Protein AF-A0A1M5PQ26-F1 (afdb_monomer)

Nearest PDB structures (foldseek):
  4d82-assembly1_A  TM=5.476E-01  e=1.180E-02  Metallosphaera sedula
  2hcb-assembly1_C  TM=5.441E-01  e=3.920E-02  Aquifex aeolicus
  4l15-assembly1_A  TM=5.171E-01  e=4.139E-02  Caenorhabditis elegans
  4d81-assembly1_A  TM=5.069E-01  e=7.145E-02  Metallosphaera sedula
  6j1z-assembly1_A  TM=1.241E-01  e=5.046E+00  Homo sapiens

Solvent-accessible surface area (backbone atoms only — not comparable to full-atom values): 18108 Å² total; per-residue (Å²): 132,84,66,84,66,60,60,59,54,54,50,53,52,50,51,50,53,34,53,50,27,65,74,69,72,48,89,43,90,63,44,62,73,75,55,93,77,87,54,70,71,58,55,53,49,54,50,51,42,51,51,44,28,61,73,71,44,60,47,64,33,49,78,46,72,38,60,87,88,65,49,59,70,55,53,52,51,46,49,49,53,52,42,26,75,72,38,22,28,36,16,76,43,63,50,47,93,78,31,34,60,52,41,53,44,50,41,46,22,54,37,42,63,38,21,36,39,69,90,49,95,56,63,46,57,62,76,56,56,73,72,51,60,63,77,73,50,66,92,37,70,86,70,42,86,79,68,42,87,43,64,65,58,55,54,42,50,54,48,32,58,70,49,56,75,73,55,25,55,50,35,47,36,28,72,31,50,51,72,65,56,68,72,56,56,39,51,52,44,25,68,75,69,73,41,80,62,78,86,68,97,63,84,90,41,58,93,81,36,36,65,18,46,56,36,49,52,19,50,49,42,35,71,65,72,27,57,21,32,38,41,36,37,34,53,50,42,59,48,72,77,46,55,74,72,47,33,51,43,18,50,55,44,46,39,57,57,25,18,68,87,69,76,56,85,46,46,48,38,26,43,34,27,30,40,43,58,42,48,54,66,36,46,61,22,97,67,92,18,47,67,67,50,45,59,64,73,61,77,67,60,72,72,67,48,50,55,69,74,68,53,78,76,86,73,82,77,88,79,131

Structure (mmCIF, N/CA/C/O backbone):
data_AF-A0A1M5PQ26-F1
#
_entry.id   AF-A0A1M5PQ26-F1
#
loop_
_atom_site.group_PDB
_atom_site.id
_atom_site.type_symbol
_atom_site.label_atom_id
_atom_site.label_alt_id
_atom_site.label_comp_id
_atom_site.label_asym_id
_atom_site.label_entity_id
_atom_site.label_seq_id
_atom_site.pdbx_PDB_ins_code
_atom_site.Cartn_x
_atom_site.Cartn_y
_atom_site.Cartn_z
_atom_site.occupancy
_atom_site.B_iso_or_equiv
_atom_site.auth_seq_id
_atom_site.auth_comp_id
_atom_site.auth_asym_id
_atom_site.auth_atom_id
_atom_site.pdbx_PDB_model_num
ATOM 1 N N . MET A 1 1 ? -28.492 -21.357 -38.121 1.00 36.16 1 MET A N 1
ATOM 2 C CA . MET A 1 1 ? -27.232 -20.960 -38.788 1.00 36.16 1 MET A CA 1
ATOM 3 C C . MET A 1 1 ? -27.056 -19.456 -38.611 1.00 36.16 1 MET A C 1
ATOM 5 O O . MET A 1 1 ? -27.883 -18.725 -39.146 1.00 36.16 1 MET A O 1
ATOM 9 N N . PRO A 1 2 ? -26.089 -18.976 -37.809 1.00 39.62 2 PRO A N 1
ATOM 10 C CA . PRO A 1 2 ? -25.848 -17.542 -37.660 1.00 39.62 2 PRO A CA 1
ATOM 11 C C . PRO A 1 2 ? -25.271 -16.989 -38.971 1.00 39.62 2 PRO A C 1
ATOM 13 O O . PRO A 1 2 ? -24.451 -17.644 -39.614 1.00 39.62 2 PRO A O 1
ATOM 16 N N . LYS A 1 3 ? -25.742 -15.815 -39.401 1.00 42.84 3 LYS A N 1
ATOM 17 C CA . LYS A 1 3 ? -25.378 -15.195 -40.683 1.00 42.84 3 LYS A CA 1
ATOM 18 C C . LYS A 1 3 ? -23.898 -14.784 -40.671 1.00 42.84 3 LYS A C 1
ATOM 20 O O . LYS A 1 3 ? -23.494 -13.993 -39.825 1.00 42.84 3 LYS A O 1
ATOM 25 N N . LEU A 1 4 ? -23.129 -15.254 -41.659 1.00 43.06 4 LEU A N 1
ATOM 26 C CA . LEU A 1 4 ? -21.686 -15.009 -41.854 1.00 43.06 4 LEU A CA 1
ATOM 27 C C . LEU A 1 4 ? -21.240 -13.522 -41.827 1.00 43.06 4 LEU A C 1
ATOM 29 O O . LEU A 1 4 ? -20.047 -13.260 -41.758 1.00 43.06 4 LEU A O 1
ATOM 33 N N . GLY A 1 5 ? -22.157 -12.547 -41.873 1.00 44.56 5 GLY A N 1
ATOM 34 C CA . GLY A 1 5 ? -21.841 -11.110 -41.901 1.00 44.56 5 GLY A CA 1
ATOM 35 C C . GLY A 1 5 ? -21.812 -10.385 -40.545 1.00 44.56 5 GLY A C 1
ATOM 36 O O . GLY A 1 5 ? -21.306 -9.268 -40.474 1.00 44.56 5 GLY A O 1
ATOM 37 N N . GLU A 1 6 ? -22.340 -10.967 -39.462 1.00 45.03 6 GLU A N 1
ATOM 38 C CA . GLU A 1 6 ? -22.326 -10.322 -38.130 1.00 45.03 6 GLU A CA 1
ATOM 39 C C . GLU A 1 6 ? -20.986 -10.485 -37.400 1.00 45.03 6 GLU A C 1
ATOM 41 O O . GLU A 1 6 ? -20.562 -9.592 -36.661 1.00 45.03 6 GLU A O 1
ATOM 46 N N . THR A 1 7 ? -20.297 -11.602 -37.641 1.00 45.03 7 THR A N 1
ATOM 47 C CA . THR A 1 7 ? -18.999 -11.920 -37.035 1.00 45.03 7 THR A CA 1
ATOM 48 C C . THR A 1 7 ? -17.895 -10.998 -37.568 1.00 45.03 7 THR A C 1
ATOM 50 O O . THR A 1 7 ? -17.182 -10.391 -36.773 1.00 45.03 7 THR A O 1
ATOM 53 N N . ASP A 1 8 ? -17.848 -10.775 -38.886 1.00 49.12 8 ASP A N 1
ATOM 54 C CA . ASP A 1 8 ? -16.866 -9.904 -39.563 1.00 49.12 8 ASP A CA 1
ATOM 55 C C . ASP A 1 8 ? -17.033 -8.418 -39.172 1.00 49.12 8 ASP A C 1
ATOM 57 O O . ASP A 1 8 ? -16.070 -7.682 -38.950 1.00 49.12 8 ASP A O 1
ATOM 61 N N . ARG A 1 9 ? -18.278 -7.966 -38.956 1.00 45.97 9 ARG A N 1
ATOM 62 C CA . ARG A 1 9 ? -18.560 -6.601 -38.473 1.00 45.97 9 ARG A CA 1
ATOM 63 C C . ARG A 1 9 ? -18.085 -6.380 -37.036 1.00 45.97 9 ARG A C 1
ATOM 65 O O . ARG A 1 9 ? -17.568 -5.307 -36.724 1.00 45.97 9 ARG A O 1
ATOM 72 N N . ARG A 1 10 ? -18.246 -7.385 -36.165 1.00 50.22 10 ARG A N 1
ATOM 73 C CA . ARG A 1 10 ? -17.734 -7.358 -34.784 1.00 50.22 10 ARG A CA 1
ATOM 74 C C . ARG A 1 10 ? -16.209 -7.394 -34.745 1.00 50.22 10 ARG A C 1
ATOM 76 O O . ARG A 1 10 ? -15.631 -6.705 -33.910 1.00 50.22 10 ARG A O 1
ATOM 83 N N . GLU A 1 11 ? -15.562 -8.158 -35.620 1.00 42.16 11 GLU A N 1
ATOM 84 C CA . GLU A 1 11 ? -14.097 -8.212 -35.699 1.00 42.16 11 GLU A CA 1
ATOM 85 C C . GLU A 1 11 ? -13.491 -6.907 -36.215 1.00 42.16 11 GLU A C 1
ATOM 87 O O . GLU A 1 11 ? -12.575 -6.377 -35.586 1.00 42.16 11 GLU A O 1
ATOM 92 N N . ARG A 1 12 ? -14.062 -6.305 -37.264 1.00 43.38 12 ARG A N 1
ATOM 93 C CA . ARG A 1 12 ? -13.627 -4.983 -37.751 1.00 43.38 12 ARG A CA 1
ATOM 94 C C . ARG A 1 12 ? -13.795 -3.882 -36.709 1.00 43.38 12 ARG A C 1
ATOM 96 O O . ARG A 1 12 ? -12.907 -3.049 -36.547 1.00 43.38 12 ARG A O 1
ATOM 103 N N . PHE A 1 13 ? -14.904 -3.897 -35.972 1.00 45.94 13 PHE A N 1
ATOM 104 C CA . PHE A 1 13 ? -15.139 -2.932 -34.899 1.00 45.94 13 PHE A CA 1
ATOM 105 C C . PHE A 1 13 ? -14.115 -3.080 -33.761 1.00 45.94 13 PHE A C 1
ATOM 107 O O . PHE A 1 13 ? -13.590 -2.082 -33.274 1.00 45.94 13 PHE A O 1
ATOM 114 N N . LYS A 1 14 ? -13.764 -4.320 -33.391 1.00 45.94 14 LYS A N 1
ATOM 115 C CA . LYS A 1 14 ? -12.702 -4.605 -32.412 1.00 45.94 14 LYS A CA 1
ATOM 116 C C . LYS A 1 14 ? -11.329 -4.141 -32.904 1.00 45.94 14 LYS A C 1
ATOM 118 O O . LYS A 1 14 ? -10.614 -3.495 -32.147 1.00 45.94 14 LYS A O 1
ATOM 123 N N . ALA A 1 15 ? -10.979 -4.408 -34.163 1.00 39.31 15 ALA A N 1
ATOM 124 C CA . ALA A 1 15 ? -9.709 -3.976 -34.748 1.00 39.31 15 ALA A CA 1
ATOM 125 C C . ALA A 1 15 ? -9.570 -2.443 -34.758 1.00 39.31 15 ALA A C 1
ATOM 127 O O . ALA A 1 15 ? -8.528 -1.915 -34.379 1.00 39.31 15 ALA A O 1
ATOM 128 N N . MET A 1 16 ? -10.641 -1.716 -35.093 1.00 45.69 16 MET A N 1
ATOM 129 C CA . MET A 1 16 ? -10.662 -0.250 -35.025 1.00 45.69 16 MET A CA 1
ATOM 130 C C . MET A 1 16 ? -10.467 0.289 -33.602 1.00 45.69 16 MET A C 1
ATOM 132 O O . MET A 1 16 ? -9.748 1.265 -33.424 1.00 45.69 16 MET A O 1
ATOM 136 N N . GLN A 1 17 ? -11.062 -0.343 -32.584 1.00 43.31 17 GLN A N 1
ATOM 137 C CA . GLN A 1 17 ? -10.863 0.062 -31.186 1.00 43.31 17 GLN A CA 1
ATOM 138 C C . GLN A 1 17 ? -9.418 -0.149 -30.715 1.00 43.31 17 GLN A C 1
ATOM 140 O O . GLN A 1 17 ? -8.896 0.676 -29.969 1.00 43.31 17 GLN A O 1
ATOM 145 N N . VAL A 1 18 ? -8.758 -1.220 -31.169 1.00 40.38 18 VAL A N 1
ATOM 146 C CA . VAL A 1 18 ? -7.334 -1.467 -30.889 1.00 40.38 18 VAL A CA 1
ATOM 147 C C . VAL A 1 18 ? -6.458 -0.416 -31.571 1.00 40.38 18 VAL A C 1
ATOM 149 O O . VAL A 1 18 ? -5.598 0.169 -30.921 1.00 40.38 18 VAL A O 1
ATOM 152 N N . VAL A 1 19 ? -6.706 -0.125 -32.850 1.00 45.69 19 VAL A N 1
ATOM 153 C CA . VAL A 1 19 ? -5.955 0.892 -33.605 1.00 45.69 19 VAL A CA 1
ATOM 154 C C . VAL A 1 19 ? -6.126 2.285 -32.992 1.00 45.69 19 VAL A C 1
ATOM 156 O O . VAL A 1 19 ? -5.146 3.012 -32.855 1.00 45.69 19 VAL A O 1
ATOM 159 N N . GLU A 1 20 ? -7.332 2.649 -32.555 1.00 43.62 20 GLU A N 1
ATOM 160 C CA . GLU A 1 20 ? -7.581 3.954 -31.935 1.00 43.62 20 GLU A CA 1
ATOM 161 C C . GLU A 1 20 ? -6.978 4.054 -30.520 1.00 43.62 20 GLU A C 1
ATOM 163 O O . GLU A 1 20 ? -6.470 5.109 -30.140 1.00 43.62 20 GLU A O 1
ATOM 168 N N . ALA A 1 21 ? -6.939 2.953 -29.758 1.00 38.56 21 ALA A N 1
ATOM 169 C CA . ALA A 1 21 ? -6.234 2.877 -28.472 1.00 38.56 21 ALA A CA 1
ATOM 170 C C . ALA A 1 21 ? -4.709 3.027 -28.639 1.00 38.56 21 ALA A C 1
ATOM 172 O O . ALA A 1 21 ? -4.066 3.736 -27.866 1.00 38.56 21 ALA A O 1
ATOM 173 N N . LEU A 1 22 ? -4.136 2.428 -29.692 1.00 38.75 22 LEU A N 1
ATOM 174 C CA . LEU A 1 22 ? -2.725 2.603 -30.057 1.00 38.75 22 LEU A CA 1
ATOM 175 C C . LEU A 1 22 ? -2.428 4.035 -30.529 1.00 38.75 22 LEU A C 1
ATOM 177 O O . LEU A 1 22 ? -1.408 4.605 -30.154 1.00 38.75 22 LEU A O 1
ATOM 181 N N . ARG A 1 23 ? -3.329 4.640 -31.313 1.00 38.81 23 ARG A N 1
ATOM 182 C CA . ARG A 1 23 ? -3.184 6.007 -31.838 1.00 38.81 23 ARG A CA 1
ATOM 183 C C . ARG A 1 23 ? -3.300 7.082 -30.753 1.00 38.81 23 ARG A C 1
ATOM 185 O O . ARG A 1 23 ? -2.629 8.106 -30.839 1.00 38.81 23 ARG A O 1
ATOM 192 N N . SER A 1 24 ? -4.162 6.864 -29.762 1.00 35.81 24 SER A N 1
ATOM 193 C CA . SER A 1 24 ? -4.427 7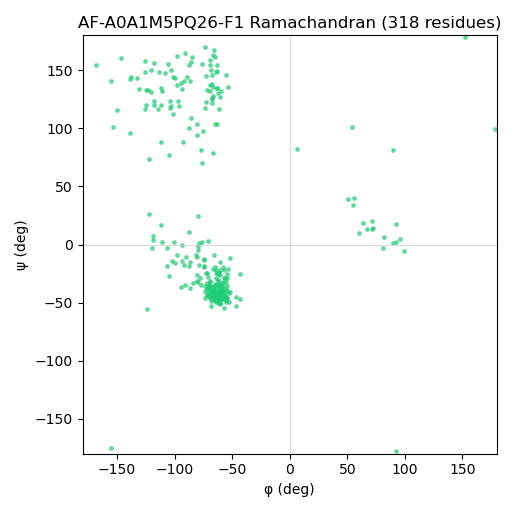.815 -28.673 1.00 35.81 24 SER A CA 1
ATOM 194 C C . SER A 1 24 ? -3.527 7.624 -27.450 1.00 35.81 24 SER A C 1
ATOM 196 O O . SER A 1 24 ? -3.522 8.479 -26.568 1.00 35.81 24 SER A O 1
ATOM 198 N N . GLY A 1 25 ? -2.773 6.521 -27.374 1.00 28.94 25 GLY A N 1
ATOM 199 C CA . GLY A 1 25 ? -1.939 6.197 -26.214 1.00 28.94 25 GLY A CA 1
ATOM 200 C C . GLY A 1 25 ? -2.738 5.882 -24.942 1.00 28.94 25 GLY A C 1
ATOM 201 O O . GLY A 1 25 ? -2.159 5.850 -23.857 1.00 28.94 25 GLY A O 1
ATOM 202 N N . VAL A 1 26 ? -4.054 5.657 -25.051 1.00 34.69 26 VAL A N 1
ATOM 203 C CA . VAL A 1 26 ? -4.947 5.339 -23.927 1.00 34.69 26 VAL A CA 1
ATOM 204 C C . VAL A 1 26 ? -5.227 3.831 -23.926 1.00 34.69 26 VAL A C 1
ATOM 206 O O . VAL A 1 26 ? -5.901 3.338 -24.835 1.00 34.69 26 VAL A O 1
ATOM 209 N N . PRO A 1 27 ? -4.746 3.063 -22.928 1.00 37.56 27 PRO A N 1
ATOM 210 C CA . PRO A 1 27 ? -4.964 1.621 -22.891 1.00 37.56 27 PRO A CA 1
ATOM 211 C C . PRO A 1 27 ? -6.446 1.288 -22.681 1.00 37.56 27 PRO A C 1
ATOM 213 O O . PRO A 1 27 ? -7.068 1.742 -21.721 1.00 37.56 27 PRO A O 1
ATOM 216 N N . SER A 1 28 ? -7.014 0.443 -23.546 1.00 41.28 28 SER A N 1
ATOM 217 C CA . SER A 1 28 ? -8.321 -0.184 -23.320 1.00 41.28 28 SER A CA 1
ATOM 218 C C . SER A 1 28 ? -8.141 -1.642 -22.881 1.00 41.28 28 SER A C 1
ATOM 220 O O . SER A 1 28 ? -7.206 -2.313 -23.318 1.00 41.28 28 SER A O 1
ATOM 222 N N . ARG A 1 29 ? -9.073 -2.181 -22.078 1.00 39.44 29 ARG A N 1
ATOM 223 C CA . ARG A 1 29 ? -9.060 -3.597 -21.634 1.00 39.44 29 ARG A CA 1
ATOM 224 C C . ARG A 1 29 ? -8.963 -4.611 -22.792 1.00 39.44 29 ARG A C 1
ATOM 226 O O . ARG A 1 29 ? -8.603 -5.761 -22.570 1.00 39.44 29 ARG A O 1
ATOM 233 N N . TYR A 1 30 ? -9.327 -4.204 -24.011 1.00 38.59 30 TYR A N 1
ATOM 234 C CA . TYR A 1 30 ? -9.312 -5.043 -25.210 1.00 38.59 30 TYR A CA 1
ATOM 235 C C . TYR A 1 30 ? -7.986 -4.975 -25.983 1.00 38.59 30 TYR A C 1
ATOM 237 O O . TYR A 1 30 ? -7.556 -5.994 -26.517 1.00 38.59 30 TYR A O 1
ATOM 245 N N . SER A 1 31 ? -7.317 -3.817 -26.020 1.00 35.72 31 SER A N 1
ATOM 246 C CA . SER A 1 31 ? -6.052 -3.637 -26.752 1.00 35.72 31 SER A CA 1
ATOM 247 C C . SER A 1 31 ? -4.882 -4.386 -26.117 1.00 35.72 31 SER A C 1
ATOM 249 O O . SER A 1 31 ? -4.035 -4.899 -26.836 1.00 35.72 31 SER A O 1
ATOM 251 N N . THR A 1 32 ? -4.868 -4.529 -24.790 1.00 41.66 32 THR A N 1
ATOM 252 C CA . THR A 1 32 ? -3.825 -5.270 -24.055 1.00 41.66 32 THR A CA 1
ATOM 253 C C . THR A 1 32 ? -3.965 -6.793 -24.194 1.00 41.66 32 THR A C 1
ATOM 255 O O . THR A 1 32 ? -3.012 -7.523 -23.966 1.00 41.66 32 THR A O 1
ATOM 258 N N . ARG A 1 33 ? -5.150 -7.298 -24.577 1.00 39.34 33 ARG A N 1
ATOM 259 C CA . ARG A 1 33 ? -5.429 -8.742 -24.711 1.00 39.34 33 ARG A CA 1
ATOM 260 C C . ARG A 1 33 ? -5.072 -9.302 -26.099 1.00 39.34 33 ARG A C 1
ATOM 262 O O . ARG A 1 33 ? -4.970 -10.512 -26.251 1.00 39.34 33 ARG A O 1
ATOM 269 N N . LEU A 1 34 ? -4.927 -8.437 -27.107 1.00 32.56 34 LEU A N 1
ATOM 270 C CA . LEU A 1 34 ? -4.728 -8.810 -28.518 1.00 32.56 34 LEU A CA 1
ATOM 271 C C . LEU A 1 34 ? -3.298 -8.579 -29.030 1.00 32.56 34 LEU A C 1
ATOM 273 O O . LEU A 1 34 ? -3.012 -8.920 -30.173 1.00 32.56 34 LEU A O 1
ATOM 277 N N . LEU A 1 35 ? -2.414 -8.022 -28.200 1.00 36.84 35 LEU A N 1
ATOM 278 C CA . LEU A 1 35 ? -1.002 -7.803 -28.513 1.00 36.84 35 LEU A CA 1
ATOM 279 C C . LEU A 1 35 ? -0.122 -8.519 -27.477 1.00 36.84 35 LEU A C 1
ATOM 281 O O . LEU A 1 35 ? 0.442 -7.869 -26.597 1.00 36.84 35 LEU A O 1
ATOM 285 N N . PRO A 1 36 ? -0.017 -9.857 -27.525 1.00 40.34 36 PRO A N 1
ATOM 286 C CA . PRO A 1 36 ? 1.038 -10.560 -26.822 1.00 40.34 36 PRO A CA 1
ATOM 287 C C . PRO A 1 36 ? 2.318 -10.396 -27.640 1.00 40.34 36 PRO A C 1
ATOM 289 O O . PRO A 1 36 ? 2.650 -11.254 -28.439 1.00 40.34 36 PRO A O 1
ATOM 292 N N . ASP A 1 37 ? 3.002 -9.267 -27.497 1.00 40.75 37 ASP A N 1
ATOM 293 C CA . ASP A 1 37 ? 4.389 -9.172 -27.940 1.00 40.75 37 ASP A CA 1
ATOM 294 C C . ASP A 1 37 ? 5.123 -8.112 -27.130 1.00 40.75 37 ASP A C 1
ATOM 296 O O . ASP A 1 37 ? 4.959 -6.913 -27.338 1.00 40.75 37 ASP A O 1
ATOM 300 N N . LEU A 1 38 ? 5.903 -8.584 -26.153 1.00 43.94 38 LEU A N 1
ATOM 301 C CA . LEU A 1 38 ? 7.349 -8.355 -26.074 1.00 43.94 38 LEU A CA 1
ATOM 302 C C . LEU A 1 38 ? 7.883 -9.016 -24.789 1.00 43.94 38 LEU A C 1
ATOM 304 O O . LEU A 1 38 ? 7.827 -8.441 -23.701 1.00 43.94 38 LEU A O 1
ATOM 308 N N . ARG A 1 39 ? 8.457 -10.218 -24.995 1.00 56.84 39 ARG A N 1
ATOM 309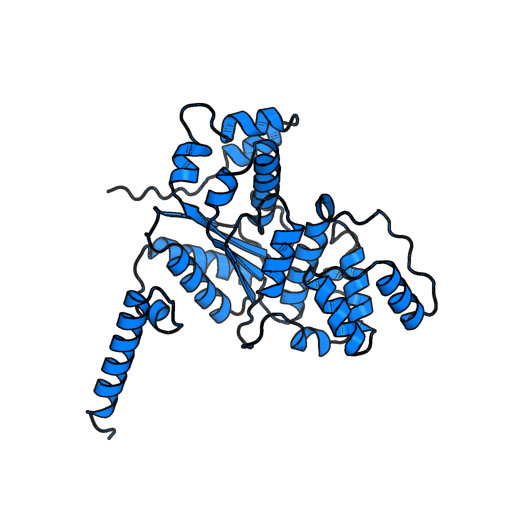 C CA . ARG A 1 39 ? 9.109 -11.169 -24.062 1.00 56.84 39 ARG A CA 1
ATOM 310 C C . ARG A 1 39 ? 8.164 -12.207 -23.431 1.00 56.84 39 ARG A C 1
ATOM 312 O O . ARG A 1 39 ? 7.772 -12.061 -22.274 1.00 56.84 39 ARG A O 1
ATOM 319 N N . GLU A 1 40 ? 7.863 -13.284 -24.169 1.00 61.50 40 GLU A N 1
ATOM 320 C CA . GLU A 1 40 ? 7.182 -14.494 -23.651 1.00 61.50 40 GLU A CA 1
ATOM 321 C C . GLU A 1 40 ? 7.811 -14.963 -22.327 1.00 61.50 40 GLU A C 1
ATOM 323 O O . GLU A 1 40 ? 7.110 -15.109 -21.328 1.00 61.50 40 GLU A O 1
ATOM 328 N N . GLU A 1 41 ? 9.147 -15.000 -22.260 1.00 67.38 41 GLU A N 1
ATOM 329 C CA . GLU A 1 41 ? 9.906 -15.352 -21.051 1.00 67.38 41 GLU A CA 1
ATOM 330 C C . GLU A 1 41 ? 9.570 -14.484 -19.824 1.00 67.38 41 GLU A C 1
ATOM 332 O O . GLU A 1 41 ? 9.534 -14.977 -18.697 1.00 67.38 41 GLU A O 1
ATOM 337 N N . LEU A 1 42 ? 9.319 -13.180 -20.011 1.00 71.12 42 LEU A N 1
ATOM 338 C CA . LEU A 1 42 ? 8.967 -12.284 -18.904 1.00 71.12 42 LEU A CA 1
ATOM 339 C C . LEU A 1 42 ? 7.557 -12.581 -18.396 1.00 71.12 42 LEU A C 1
ATOM 341 O O . LEU A 1 42 ? 7.332 -12.601 -17.187 1.00 71.12 42 LEU A O 1
ATOM 345 N N . THR A 1 43 ? 6.615 -12.794 -19.312 1.00 76.06 43 THR A N 1
ATOM 346 C CA . THR A 1 43 ? 5.216 -13.057 -18.958 1.00 76.06 43 THR A CA 1
ATOM 347 C C . THR A 1 43 ? 5.085 -14.407 -18.262 1.00 76.06 43 THR A C 1
ATOM 349 O O . THR A 1 43 ? 4.445 -14.482 -17.212 1.00 76.06 43 THR A O 1
ATOM 352 N N . ASP A 1 44 ? 5.769 -15.434 -18.770 1.00 84.25 44 ASP A N 1
ATOM 353 C CA . ASP A 1 44 ? 5.842 -16.746 -18.129 1.00 84.25 44 ASP A CA 1
ATOM 354 C C . ASP A 1 44 ? 6.438 -16.633 -16.730 1.00 84.25 44 ASP A C 1
ATOM 356 O O . ASP A 1 44 ? 5.882 -17.167 -15.770 1.00 84.25 44 ASP A O 1
ATOM 360 N N . LYS A 1 45 ? 7.506 -15.842 -16.569 1.00 84.56 45 LYS A N 1
ATOM 361 C CA . LYS A 1 45 ? 8.137 -15.701 -15.260 1.00 84.56 45 LYS A CA 1
ATOM 362 C C . LYS A 1 45 ? 7.267 -14.979 -14.234 1.00 84.56 45 LYS A C 1
ATOM 364 O O . LYS A 1 45 ? 7.243 -15.365 -13.066 1.00 84.56 45 LYS A O 1
ATOM 369 N N . ILE A 1 46 ? 6.554 -13.933 -14.649 1.00 90.38 46 ILE A N 1
ATOM 370 C CA . ILE A 1 46 ? 5.596 -13.241 -13.778 1.00 90.38 46 ILE A CA 1
ATOM 371 C C . ILE A 1 46 ? 4.449 -14.180 -13.405 1.00 90.38 46 ILE A C 1
ATOM 373 O O . ILE A 1 46 ? 4.014 -14.196 -12.255 1.00 90.38 46 ILE A O 1
ATOM 377 N N . LYS A 1 47 ? 3.971 -14.988 -14.352 1.00 93.12 47 LYS A N 1
ATOM 378 C CA . LYS A 1 47 ? 2.922 -15.969 -14.092 1.00 93.12 47 LYS A CA 1
ATOM 379 C C . LYS A 1 47 ? 3.377 -17.034 -13.092 1.00 93.12 47 LYS A C 1
ATOM 381 O O . LYS A 1 47 ? 2.645 -17.293 -12.142 1.00 93.12 47 LYS A O 1
ATOM 386 N N . GLU A 1 48 ? 4.586 -17.577 -13.239 1.00 94.69 48 GLU A N 1
ATOM 387 C CA . GLU A 1 48 ? 5.185 -18.493 -12.258 1.00 94.69 48 GLU A CA 1
ATOM 388 C C . GLU A 1 48 ? 5.232 -17.871 -10.855 1.00 94.69 48 GLU A C 1
ATOM 390 O O . GLU A 1 48 ? 4.857 -18.515 -9.876 1.00 94.69 48 GLU A O 1
ATOM 395 N N . ASP A 1 49 ? 5.654 -16.609 -10.734 1.00 94.62 49 ASP A N 1
ATOM 396 C CA . ASP A 1 49 ? 5.677 -15.923 -9.439 1.00 94.62 49 ASP A CA 1
ATOM 397 C C . ASP A 1 49 ? 4.275 -15.769 -8.848 1.00 94.62 49 ASP A C 1
ATOM 399 O O . ASP A 1 49 ? 4.085 -15.999 -7.655 1.00 94.62 49 ASP A O 1
ATOM 403 N N . LEU A 1 50 ? 3.283 -15.410 -9.668 1.00 97.62 50 LEU A N 1
ATOM 404 C CA . LEU A 1 50 ? 1.889 -15.315 -9.238 1.00 97.62 50 LEU A CA 1
ATOM 405 C C . LEU A 1 50 ? 1.333 -16.685 -8.820 1.00 97.62 50 LEU A C 1
ATOM 407 O O . LEU A 1 50 ? 0.549 -16.762 -7.876 1.00 97.62 50 LEU A O 1
ATOM 411 N N . GLU A 1 51 ? 1.743 -17.778 -9.463 1.00 97.50 51 GLU A N 1
ATOM 412 C CA . GLU A 1 51 ? 1.382 -19.144 -9.063 1.00 97.50 51 GLU A CA 1
ATOM 413 C C . GLU A 1 51 ? 2.027 -19.530 -7.723 1.00 97.50 51 GLU A C 1
ATOM 415 O O . GLU A 1 51 ? 1.345 -20.029 -6.823 1.00 97.50 51 GLU A O 1
ATOM 420 N N . VAL A 1 52 ? 3.317 -19.226 -7.538 1.00 95.62 52 VAL A N 1
ATOM 421 C CA . VAL A 1 52 ? 4.023 -19.386 -6.255 1.00 95.62 52 VAL A CA 1
ATOM 422 C C . VAL A 1 52 ? 3.341 -18.570 -5.156 1.00 95.62 52 VAL A C 1
ATOM 424 O O . VAL A 1 52 ? 3.139 -19.073 -4.045 1.00 95.62 52 VAL A O 1
ATOM 427 N N . PHE A 1 53 ? 2.928 -17.347 -5.484 1.00 96.88 53 PHE A N 1
ATOM 428 C CA . PHE A 1 53 ? 2.256 -16.441 -4.567 1.00 96.88 53 PHE A CA 1
ATOM 429 C C . PHE A 1 53 ? 0.858 -16.917 -4.179 1.00 96.88 53 PHE A C 1
ATOM 431 O O . PHE A 1 53 ? 0.489 -16.898 -3.000 1.00 96.88 53 PHE A O 1
ATOM 438 N N . ALA A 1 54 ? 0.108 -17.445 -5.147 1.00 96.31 54 ALA A N 1
ATOM 439 C CA . ALA A 1 54 ? -1.181 -18.085 -4.918 1.00 96.31 54 ALA A CA 1
ATOM 440 C C . ALA A 1 54 ? -1.058 -19.309 -3.997 1.00 96.31 54 ALA A C 1
ATOM 442 O O . ALA A 1 54 ? -1.953 -19.551 -3.191 1.00 96.31 54 ALA A O 1
ATOM 443 N N . ALA A 1 55 ? 0.060 -20.040 -4.071 1.00 95.31 55 ALA A N 1
ATOM 444 C CA . ALA A 1 55 ? 0.367 -21.170 -3.194 1.00 95.31 55 ALA A CA 1
ATOM 445 C C . ALA A 1 55 ? 0.817 -20.760 -1.773 1.00 95.31 55 ALA A C 1
ATOM 447 O O . ALA A 1 55 ? 1.142 -21.625 -0.962 1.00 95.31 55 ALA A O 1
ATOM 448 N N . GLY A 1 56 ? 0.841 -19.460 -1.455 1.00 90.75 56 GLY A N 1
ATOM 449 C CA . GLY A 1 56 ? 1.120 -18.945 -0.111 1.00 90.75 56 GLY A CA 1
ATOM 450 C C . GLY A 1 56 ? 2.586 -18.618 0.176 1.00 90.75 56 GLY A C 1
ATOM 451 O O . GLY A 1 56 ? 2.889 -18.180 1.281 1.00 90.75 56 GLY A O 1
ATOM 452 N N . ARG A 1 57 ? 3.492 -18.777 -0.797 1.00 93.06 57 ARG A N 1
ATOM 453 C CA . ARG A 1 57 ? 4.894 -18.349 -0.668 1.00 93.06 57 ARG A CA 1
ATOM 454 C C . ARG A 1 57 ? 5.056 -16.945 -1.231 1.00 93.06 57 ARG A C 1
ATOM 456 O O . ARG A 1 57 ? 4.575 -16.690 -2.321 1.00 93.06 57 ARG A O 1
ATOM 463 N N . ILE A 1 58 ? 5.737 -16.047 -0.530 1.00 93.75 58 ILE A N 1
ATOM 464 C CA . ILE A 1 58 ? 5.914 -14.659 -0.981 1.00 93.75 58 ILE A CA 1
ATOM 465 C C . ILE A 1 58 ? 7.139 -14.604 -1.909 1.00 93.75 58 ILE A C 1
ATOM 467 O O . ILE A 1 58 ? 8.257 -14.796 -1.424 1.00 93.75 58 ILE A O 1
ATOM 471 N N . PRO A 1 59 ? 6.969 -14.409 -3.230 1.00 89.56 59 PRO A N 1
ATOM 472 C CA . PRO A 1 59 ? 8.102 -14.323 -4.146 1.00 89.56 59 PRO A CA 1
ATOM 473 C C . PRO A 1 59 ? 8.912 -13.038 -3.920 1.00 89.56 59 PRO A C 1
ATOM 475 O O . PRO A 1 59 ? 8.414 -12.049 -3.377 1.00 89.56 59 PRO A O 1
ATOM 478 N N . GLU A 1 60 ? 10.167 -13.046 -4.368 1.00 83.25 60 GLU A N 1
ATOM 479 C CA . GLU A 1 60 ? 10.930 -11.807 -4.533 1.00 83.25 60 GLU A CA 1
ATOM 480 C C . GLU A 1 60 ? 10.309 -10.979 -5.664 1.00 83.25 60 GLU A C 1
ATOM 482 O O . GLU A 1 60 ? 9.925 -11.507 -6.710 1.00 83.25 60 GLU A O 1
ATOM 487 N N . GLY A 1 61 ? 10.207 -9.672 -5.457 1.00 82.75 61 GLY A N 1
ATOM 488 C CA . GLY A 1 61 ? 9.706 -8.727 -6.441 1.00 82.75 61 GLY A CA 1
ATOM 489 C C . GLY A 1 61 ? 10.623 -8.595 -7.657 1.00 82.75 61 GLY A C 1
ATOM 490 O O . GLY A 1 61 ? 11.799 -8.965 -7.639 1.00 82.75 61 GLY A O 1
ATOM 491 N N . ARG A 1 62 ? 10.088 -8.030 -8.741 1.00 82.00 62 ARG A N 1
ATOM 492 C CA . ARG A 1 62 ? 10.812 -7.880 -10.013 1.00 82.00 62 ARG A CA 1
ATOM 493 C C . ARG A 1 62 ? 10.941 -6.429 -10.445 1.00 82.00 62 ARG A C 1
ATOM 495 O O . ARG A 1 62 ? 10.057 -5.617 -10.195 1.00 82.00 62 ARG A O 1
ATOM 502 N N . ILE A 1 63 ? 12.026 -6.127 -11.160 1.00 78.19 63 ILE A N 1
ATOM 503 C CA . ILE A 1 63 ? 12.199 -4.861 -11.880 1.00 78.19 63 ILE A CA 1
ATOM 504 C C . ILE A 1 63 ? 12.323 -5.158 -13.374 1.00 78.19 63 ILE A C 1
ATOM 506 O O . ILE A 1 63 ? 13.198 -5.912 -13.799 1.00 78.19 63 ILE A O 1
ATOM 510 N N . ILE A 1 64 ? 11.443 -4.552 -14.163 1.00 77.81 64 ILE A N 1
ATOM 511 C CA . ILE A 1 64 ? 11.404 -4.630 -15.618 1.00 77.81 64 ILE A CA 1
ATOM 512 C C . ILE A 1 64 ? 12.138 -3.415 -16.176 1.00 77.81 64 ILE A C 1
ATOM 514 O O . ILE A 1 64 ? 11.737 -2.269 -15.964 1.00 77.81 64 ILE A O 1
ATOM 518 N N . TRP A 1 65 ? 13.204 -3.682 -16.920 1.00 71.38 65 TRP A N 1
ATOM 519 C CA . TRP A 1 65 ? 14.023 -2.660 -17.559 1.00 71.38 65 TRP A CA 1
ATOM 520 C C . TRP A 1 65 ? 13.630 -2.482 -19.020 1.00 71.38 65 TRP A C 1
ATOM 522 O O . TRP A 1 65 ? 13.441 -3.455 -19.750 1.00 71.38 65 TRP A O 1
ATOM 532 N N . GLY A 1 66 ? 13.559 -1.233 -19.465 1.00 68.69 66 GLY A N 1
ATOM 533 C CA . GLY A 1 66 ? 13.353 -0.911 -20.873 1.00 68.69 66 GLY A CA 1
ATOM 534 C C . GLY A 1 66 ? 13.597 0.561 -21.159 1.00 68.69 66 GLY A C 1
ATOM 535 O O . GLY A 1 66 ? 13.440 1.411 -20.279 1.00 68.69 66 GLY A O 1
ATOM 536 N N . GLU A 1 67 ? 13.957 0.900 -22.392 1.00 73.56 67 GLU A N 1
ATOM 537 C CA . GLU A 1 67 ? 14.148 2.298 -22.782 1.00 73.56 67 GLU A CA 1
ATOM 538 C C . GLU A 1 67 ? 12.832 3.095 -22.729 1.00 73.56 67 GLU A C 1
ATOM 540 O O . GLU A 1 67 ? 11.730 2.557 -22.550 1.00 73.56 67 GLU A O 1
ATOM 545 N N . TYR A 1 68 ? 12.937 4.418 -22.818 1.00 70.75 68 TYR A N 1
ATOM 546 C CA . TYR A 1 68 ? 11.762 5.282 -22.869 1.00 70.75 68 TYR A CA 1
ATOM 547 C C . TYR A 1 68 ? 10.938 4.978 -24.131 1.00 70.75 68 TYR A C 1
ATOM 549 O O . TYR A 1 68 ? 11.501 4.812 -25.207 1.00 70.75 68 TYR A O 1
ATOM 557 N N . GLY A 1 69 ? 9.614 4.868 -23.997 1.00 67.75 69 GLY A N 1
ATOM 558 C CA . GLY A 1 69 ? 8.723 4.520 -25.113 1.00 67.75 69 GLY A CA 1
ATOM 559 C C . GLY A 1 69 ? 8.629 3.026 -25.465 1.00 67.75 69 GLY A C 1
ATOM 560 O O . GLY A 1 69 ? 7.798 2.671 -26.290 1.00 67.75 69 GLY A O 1
ATOM 561 N N . GLN A 1 70 ? 9.379 2.131 -24.808 1.00 72.44 70 GLN A N 1
ATOM 562 C CA . GLN A 1 70 ? 9.383 0.676 -25.083 1.00 72.44 70 GLN A CA 1
ATOM 563 C C . GLN A 1 70 ? 8.197 -0.100 -24.458 1.00 72.44 70 GLN A C 1
ATOM 565 O O . GLN A 1 70 ? 8.316 -1.277 -24.138 1.00 72.44 70 GLN A O 1
ATOM 570 N N . GLY A 1 71 ? 7.066 0.554 -24.178 1.00 78.94 71 GLY A N 1
ATOM 571 C CA . GLY A 1 71 ? 5.862 -0.142 -23.697 1.00 78.94 71 GLY A CA 1
ATOM 572 C C . GLY A 1 71 ? 5.905 -0.693 -22.260 1.00 78.94 71 GLY A C 1
ATOM 573 O O . GLY A 1 71 ? 5.094 -1.543 -21.918 1.00 78.94 71 GLY A O 1
ATOM 574 N N . LYS A 1 72 ? 6.782 -0.210 -21.371 1.00 83.31 72 LYS A N 1
ATOM 575 C CA . LYS A 1 72 ? 6.845 -0.675 -19.965 1.00 83.31 72 LYS A CA 1
ATOM 576 C C . LYS A 1 72 ? 5.504 -0.582 -19.218 1.00 83.31 72 LYS A C 1
ATOM 578 O O . LYS A 1 72 ? 5.074 -1.547 -18.592 1.00 83.31 72 LYS A O 1
ATOM 583 N N . THR A 1 73 ? 4.812 0.550 -19.345 1.00 87.06 73 THR A N 1
ATOM 584 C CA . THR A 1 73 ? 3.461 0.749 -18.797 1.00 87.06 73 THR A CA 1
ATOM 585 C C . THR A 1 73 ? 2.467 -0.257 -19.382 1.00 87.06 73 THR A C 1
ATOM 587 O O . THR A 1 73 ? 1.591 -0.748 -18.672 1.00 87.06 73 THR A O 1
ATOM 590 N N . HIS A 1 74 ? 2.622 -0.617 -20.661 1.00 85.25 74 HIS A N 1
ATOM 591 C CA . HIS A 1 74 ? 1.801 -1.640 -21.306 1.00 85.25 74 HIS A CA 1
ATOM 592 C C . HIS A 1 74 ? 2.044 -3.021 -20.686 1.00 85.25 74 HIS A C 1
ATOM 594 O O . HIS A 1 74 ? 1.083 -3.705 -20.344 1.00 85.25 74 HIS A O 1
ATOM 600 N N . VAL A 1 75 ? 3.307 -3.389 -20.439 1.00 85.81 75 VAL A N 1
ATOM 601 C CA . VAL A 1 75 ? 3.660 -4.640 -19.750 1.00 85.81 75 VAL A CA 1
ATOM 602 C C . VAL A 1 75 ? 3.070 -4.678 -18.338 1.00 85.81 75 VAL A C 1
ATOM 604 O O . VAL A 1 75 ? 2.420 -5.656 -17.982 1.00 85.81 75 VAL A O 1
ATOM 607 N N . LEU A 1 76 ? 3.206 -3.606 -17.548 1.00 90.62 76 LEU A N 1
ATOM 608 C CA . LEU A 1 76 ? 2.567 -3.532 -16.226 1.00 90.62 76 LEU A CA 1
ATOM 609 C C . LEU A 1 76 ? 1.040 -3.668 -16.318 1.00 90.62 76 LEU A C 1
ATOM 611 O O . LEU A 1 76 ? 0.440 -4.367 -15.509 1.00 90.62 76 LEU A O 1
ATOM 615 N N . THR A 1 77 ? 0.411 -3.070 -17.332 1.00 92.25 77 THR A N 1
ATOM 616 C CA . THR A 1 77 ? -1.036 -3.213 -17.565 1.00 92.25 77 THR A CA 1
ATOM 617 C C . THR A 1 77 ? -1.417 -4.666 -17.883 1.00 92.25 77 THR A C 1
ATOM 619 O O . THR A 1 77 ? -2.428 -5.165 -17.392 1.00 92.25 77 THR A O 1
ATOM 622 N N . ALA A 1 78 ? -0.609 -5.387 -18.666 1.00 90.31 78 ALA A N 1
ATOM 623 C CA . ALA A 1 78 ? -0.830 -6.809 -18.937 1.00 90.31 78 ALA A CA 1
ATOM 624 C C . ALA A 1 78 ? -0.693 -7.672 -17.665 1.00 90.31 78 ALA A C 1
ATOM 626 O O . ALA A 1 78 ? -1.506 -8.572 -17.426 1.00 90.31 78 ALA A O 1
ATOM 627 N N . ILE A 1 79 ? 0.288 -7.360 -16.811 1.00 93.69 79 ILE A N 1
ATOM 628 C CA . ILE A 1 79 ? 0.474 -8.012 -15.506 1.00 93.69 79 ILE A CA 1
ATOM 629 C C . ILE A 1 79 ? -0.716 -7.730 -14.585 1.00 93.69 79 ILE A C 1
ATOM 631 O O . ILE A 1 79 ? -1.211 -8.652 -13.941 1.00 93.69 79 ILE A O 1
ATOM 635 N N . GLU A 1 80 ? -1.219 -6.491 -14.553 1.00 96.25 80 GLU A N 1
ATOM 636 C CA . GLU A 1 80 ? -2.415 -6.120 -13.788 1.00 96.25 80 GLU A CA 1
ATOM 637 C C . GLU A 1 80 ? -3.609 -7.000 -14.172 1.00 96.25 80 GLU A C 1
ATOM 639 O O . GLU A 1 80 ? -4.256 -7.581 -13.301 1.00 96.25 80 GLU A O 1
ATOM 644 N N . HIS A 1 81 ? -3.878 -7.138 -15.473 1.00 94.69 81 HIS A N 1
ATOM 645 C CA . HIS A 1 81 ? -4.951 -7.997 -15.968 1.00 94.69 81 HIS A CA 1
ATOM 646 C C . HIS A 1 81 ? -4.765 -9.455 -15.551 1.00 94.69 81 HIS A C 1
ATOM 648 O O . HIS A 1 81 ? -5.701 -10.061 -15.036 1.00 94.69 81 HIS A O 1
ATOM 654 N N . THR A 1 82 ? -3.556 -9.988 -15.712 1.00 95.00 82 THR A N 1
ATOM 655 C CA . THR A 1 82 ? -3.242 -11.378 -15.358 1.00 95.00 82 THR A CA 1
ATOM 656 C C . THR A 1 82 ? -3.425 -11.631 -13.860 1.00 95.00 82 THR A C 1
ATOM 658 O O . THR A 1 82 ? -4.063 -12.605 -13.467 1.00 95.00 82 THR A O 1
ATOM 661 N N . ALA A 1 83 ? -2.930 -10.733 -13.006 1.00 97.50 83 ALA A N 1
ATOM 662 C CA . ALA A 1 83 ? -3.068 -10.844 -11.558 1.00 97.50 83 ALA A CA 1
ATOM 663 C C . ALA A 1 83 ? -4.537 -10.745 -11.104 1.00 97.50 83 ALA A C 1
ATOM 665 O O . ALA A 1 83 ? -4.970 -11.543 -10.268 1.00 97.50 83 ALA A O 1
ATOM 666 N N . LEU A 1 84 ? -5.325 -9.830 -11.684 1.00 97.62 84 LEU A N 1
ATOM 667 C CA . LEU A 1 84 ? -6.766 -9.743 -11.420 1.00 97.62 84 LEU A CA 1
ATOM 668 C C . LEU A 1 84 ? -7.493 -11.028 -11.848 1.00 97.62 84 LEU A C 1
ATOM 670 O O . LEU A 1 84 ? -8.255 -11.581 -11.057 1.00 97.62 84 LEU A O 1
ATOM 674 N N . ASP A 1 85 ? -7.216 -11.550 -13.047 1.00 96.50 85 ASP A N 1
ATOM 675 C CA . ASP A 1 85 ? -7.815 -12.798 -13.547 1.00 96.50 85 ASP A CA 1
ATOM 676 C C . ASP A 1 85 ? -7.432 -14.007 -12.667 1.00 96.50 85 ASP A C 1
ATOM 678 O O . ASP A 1 85 ? -8.219 -14.937 -12.486 1.00 96.50 85 ASP A O 1
ATOM 682 N N . MET A 1 86 ? -6.248 -13.978 -12.047 1.00 97.44 86 MET A N 1
ATOM 683 C CA . MET A 1 86 ? -5.799 -14.992 -11.089 1.00 97.44 86 MET A CA 1
ATOM 684 C C . MET A 1 86 ? -6.385 -14.825 -9.679 1.00 97.44 86 MET A C 1
ATOM 686 O O . MET A 1 86 ? -6.163 -15.707 -8.846 1.00 97.44 86 MET A O 1
ATOM 690 N N . GLY A 1 87 ? -7.146 -13.767 -9.389 1.00 97.69 87 GLY A N 1
ATOM 691 C CA . GLY A 1 87 ? -7.795 -13.555 -8.090 1.00 97.69 87 GLY A CA 1
ATOM 692 C C . GLY A 1 87 ? -6.986 -12.727 -7.082 1.00 97.69 87 GLY A C 1
ATOM 693 O O . GLY A 1 87 ? -7.252 -12.798 -5.880 1.00 97.69 87 GLY A O 1
ATOM 694 N N . PHE A 1 88 ? -5.979 -11.977 -7.532 1.00 98.56 88 PHE A N 1
ATOM 695 C CA . PHE A 1 88 ? -5.240 -11.032 -6.692 1.00 98.56 88 PHE A CA 1
ATOM 696 C C . PHE A 1 88 ? -5.915 -9.660 -6.671 1.00 98.56 88 PHE A C 1
ATOM 698 O O . PHE A 1 88 ? -6.586 -9.271 -7.626 1.00 98.56 88 PHE A O 1
ATOM 705 N N . ALA A 1 89 ? -5.694 -8.904 -5.595 1.00 98.56 89 ALA A N 1
ATOM 706 C CA . ALA A 1 89 ? -5.952 -7.470 -5.606 1.00 98.56 89 ALA A CA 1
ATOM 707 C C . ALA A 1 89 ? -4.711 -6.748 -6.140 1.00 98.56 89 ALA A C 1
ATOM 709 O O . ALA A 1 89 ? -3.587 -7.139 -5.817 1.00 98.56 89 ALA A O 1
ATOM 710 N N . VAL A 1 90 ? -4.893 -5.706 -6.950 1.00 98.69 90 VAL A N 1
ATOM 711 C CA . VAL A 1 90 ? -3.783 -5.047 -7.652 1.00 98.69 90 VAL A CA 1
ATOM 712 C C . VAL A 1 90 ? -3.831 -3.538 -7.474 1.00 98.69 90 VAL A C 1
ATOM 714 O O . VAL A 1 90 ? -4.878 -2.932 -7.673 1.00 98.69 90 VAL A O 1
ATOM 717 N N . SER A 1 91 ? -2.696 -2.919 -7.162 1.00 98.50 91 SER A N 1
ATOM 718 C CA . SER A 1 91 ? -2.536 -1.462 -7.169 1.00 98.50 91 SER A CA 1
ATOM 719 C C . SER A 1 91 ? -1.492 -1.055 -8.196 1.00 98.50 91 SER A C 1
ATOM 721 O O . SER A 1 91 ? -0.333 -1.433 -8.062 1.00 98.50 91 SER A O 1
ATOM 723 N N . MET A 1 92 ? -1.872 -0.240 -9.182 1.00 96.44 92 MET A N 1
ATOM 724 C CA . MET A 1 92 ? -0.930 0.359 -10.130 1.00 96.44 92 MET A CA 1
ATOM 725 C C . MET A 1 92 ? -0.673 1.828 -9.786 1.00 96.44 92 MET A C 1
ATOM 727 O O . MET A 1 92 ? -1.578 2.675 -9.778 1.00 96.44 92 MET A O 1
ATOM 731 N N . ILE A 1 93 ? 0.585 2.140 -9.497 1.00 95.31 93 ILE A N 1
ATOM 732 C CA . ILE A 1 93 ? 1.040 3.485 -9.161 1.00 95.31 93 ILE A CA 1
ATOM 733 C C . ILE A 1 93 ? 2.184 3.894 -10.083 1.00 95.31 93 ILE A C 1
ATOM 735 O O . ILE A 1 93 ? 2.993 3.067 -10.482 1.00 95.31 93 ILE A O 1
ATOM 739 N N . SER A 1 94 ? 2.278 5.185 -10.373 1.00 93.12 94 SER A N 1
ATOM 740 C CA . SER A 1 94 ? 3.449 5.777 -11.021 1.00 93.12 94 SER A CA 1
ATOM 741 C C . SER A 1 94 ? 4.130 6.660 -9.991 1.00 93.12 94 SER A C 1
ATOM 743 O O . SER A 1 94 ? 3.450 7.434 -9.302 1.00 93.12 94 SER A O 1
ATOM 745 N N . LEU A 1 95 ? 5.448 6.529 -9.844 1.00 90.62 95 LEU A N 1
ATOM 746 C CA . LEU A 1 95 ? 6.186 7.463 -9.005 1.00 90.62 95 LEU A CA 1
ATOM 747 C C . LEU A 1 95 ? 6.084 8.868 -9.594 1.00 90.62 95 LEU A C 1
ATOM 749 O O . LEU A 1 95 ? 5.849 9.063 -10.779 1.00 90.62 95 LEU A O 1
ATOM 753 N N . SER A 1 96 ? 6.219 9.875 -8.743 1.00 88.56 96 SER A N 1
ATOM 754 C CA . SER A 1 96 ? 6.194 11.269 -9.172 1.00 88.56 96 SER A CA 1
ATOM 755 C C . SER A 1 96 ? 6.953 12.137 -8.173 1.00 88.56 96 SER A C 1
ATOM 757 O O . SER A 1 96 ? 7.538 11.642 -7.206 1.00 88.56 96 SER A O 1
ATOM 759 N N . ARG A 1 97 ? 6.944 13.460 -8.373 1.00 77.31 97 ARG A N 1
ATOM 760 C CA . ARG A 1 97 ? 7.476 14.393 -7.363 1.00 77.31 97 ARG A CA 1
ATOM 761 C C . ARG A 1 97 ? 6.706 14.318 -6.040 1.00 77.31 97 ARG A C 1
ATOM 763 O O . ARG A 1 97 ? 7.300 14.526 -4.989 1.00 77.31 97 ARG A O 1
ATOM 770 N N . GLU A 1 98 ? 5.408 14.022 -6.096 1.00 75.50 98 GLU A N 1
ATOM 771 C CA . GLU A 1 98 ? 4.531 13.922 -4.922 1.00 75.50 98 GLU A CA 1
ATOM 772 C C . GLU A 1 98 ? 4.568 12.526 -4.295 1.00 75.50 98 GLU A C 1
ATOM 774 O O . GLU A 1 98 ? 4.531 12.387 -3.075 1.00 75.50 98 GLU A O 1
ATOM 779 N N . VAL A 1 99 ? 4.661 11.493 -5.137 1.00 81.31 99 VAL A N 1
ATOM 780 C CA . VAL A 1 99 ? 4.705 10.083 -4.739 1.00 81.31 99 VAL A CA 1
ATOM 781 C C . VAL A 1 99 ? 6.137 9.600 -4.890 1.00 81.31 99 VAL A C 1
ATOM 783 O O . VAL A 1 99 ? 6.512 8.965 -5.875 1.00 81.31 99 VAL A O 1
ATOM 786 N N . SER A 1 100 ? 6.970 9.989 -3.931 1.00 78.75 100 SER A N 1
ATOM 787 C CA . SER A 1 100 ? 8.398 9.676 -3.968 1.00 78.75 100 SER A CA 1
ATOM 788 C C . SER A 1 100 ? 8.695 8.368 -3.237 1.00 78.75 100 SER A C 1
ATOM 790 O O . SER A 1 100 ? 8.179 8.134 -2.145 1.00 78.75 100 SER A O 1
ATOM 792 N N . GLY A 1 101 ? 9.605 7.555 -3.781 1.00 77.06 101 GLY A N 1
ATOM 793 C CA . GLY A 1 101 ? 10.013 6.284 -3.168 1.00 77.06 101 GLY A CA 1
ATOM 794 C C . GLY A 1 101 ? 10.566 6.399 -1.741 1.00 77.06 101 GLY A C 1
ATOM 795 O O . GLY A 1 101 ? 10.526 5.434 -0.986 1.00 77.06 101 GLY A O 1
ATOM 796 N N . GLN A 1 102 ? 11.048 7.578 -1.333 1.00 82.62 102 GLN A N 1
ATOM 797 C CA . GLN A 1 102 ? 11.551 7.830 0.026 1.00 82.62 102 GLN A CA 1
ATOM 798 C C . GLN A 1 102 ? 10.447 7.906 1.094 1.00 82.62 102 GLN A C 1
ATOM 800 O O . GLN A 1 102 ? 10.725 7.692 2.272 1.00 82.62 102 GLN A O 1
ATOM 805 N N . ARG A 1 103 ? 9.213 8.244 0.704 1.00 90.25 103 ARG A N 1
ATOM 806 C CA . ARG A 1 103 ? 8.098 8.532 1.611 1.00 90.25 103 ARG A CA 1
ATOM 807 C C . ARG A 1 103 ? 7.039 7.444 1.501 1.00 90.25 103 ARG A C 1
ATOM 809 O O . ARG A 1 103 ? 6.089 7.567 0.723 1.00 90.25 103 ARG A O 1
ATOM 816 N N . LEU A 1 104 ? 7.208 6.386 2.300 1.00 91.75 104 LEU A N 1
ATOM 817 C CA . LEU A 1 104 ? 6.268 5.262 2.338 1.00 91.75 104 LEU A CA 1
ATOM 818 C C . LEU A 1 104 ? 4.843 5.689 2.679 1.00 91.75 104 LEU A C 1
ATOM 820 O O . LEU A 1 104 ? 3.913 5.057 2.209 1.00 91.75 104 LEU A O 1
ATOM 824 N N . ASP A 1 105 ? 4.655 6.764 3.441 1.00 93.19 105 ASP A N 1
ATOM 825 C CA . ASP A 1 105 ? 3.336 7.306 3.761 1.00 93.19 105 ASP A CA 1
ATOM 826 C C . ASP A 1 105 ? 2.582 7.781 2.514 1.00 93.19 105 ASP A C 1
ATOM 828 O O . ASP A 1 105 ? 1.433 7.403 2.295 1.00 93.19 105 ASP A O 1
ATOM 832 N N . THR A 1 106 ? 3.255 8.532 1.639 1.00 93.94 106 THR A N 1
ATOM 833 C CA . THR A 1 106 ? 2.666 8.979 0.366 1.00 93.94 106 THR A CA 1
ATOM 834 C C . THR A 1 106 ? 2.506 7.842 -0.639 1.00 93.94 106 THR A C 1
ATOM 836 O O . THR A 1 106 ? 1.506 7.793 -1.354 1.00 93.94 106 THR A O 1
ATOM 839 N N . PHE A 1 107 ? 3.468 6.915 -0.679 1.00 95.12 107 PHE A N 1
ATOM 840 C CA . PHE A 1 107 ? 3.404 5.719 -1.515 1.00 95.12 107 PHE A CA 1
ATOM 841 C C . PHE A 1 107 ? 2.212 4.844 -1.119 1.00 95.12 107 PHE A C 1
ATOM 843 O O . PHE A 1 107 ? 1.397 4.489 -1.968 1.00 95.12 107 PHE A O 1
ATOM 850 N N . TYR A 1 108 ? 2.086 4.550 0.177 1.00 96.69 108 TYR A N 1
ATOM 851 C CA . TYR A 1 108 ? 1.029 3.714 0.724 1.00 96.69 108 TYR A CA 1
ATOM 852 C C . TYR A 1 108 ? -0.345 4.308 0.453 1.00 96.69 108 TYR A C 1
ATOM 854 O O . TYR A 1 108 ? -1.184 3.617 -0.113 1.00 96.69 108 TYR A O 1
ATOM 862 N N . ALA A 1 109 ? -0.560 5.590 0.771 1.00 95.94 109 ALA A N 1
ATOM 863 C CA . ALA A 1 109 ? -1.853 6.232 0.545 1.00 95.94 109 ALA A CA 1
ATOM 864 C C . ALA A 1 109 ? -2.298 6.115 -0.923 1.00 95.94 109 ALA A C 1
ATOM 866 O O . ALA A 1 109 ? -3.449 5.805 -1.222 1.00 95.94 109 ALA A O 1
ATOM 867 N N . ARG A 1 110 ? -1.360 6.286 -1.864 1.00 96.31 110 ARG A N 1
ATOM 868 C CA . ARG A 1 110 ? -1.632 6.147 -3.301 1.00 96.31 110 ARG A CA 1
ATOM 869 C C . ARG A 1 110 ? -1.887 4.702 -3.718 1.00 96.31 110 ARG A C 1
ATOM 871 O O . ARG A 1 110 ? -2.773 4.472 -4.537 1.00 96.31 110 ARG A O 1
ATOM 878 N N . ALA A 1 111 ? -1.123 3.750 -3.187 1.00 97.38 111 ALA A N 1
ATOM 879 C CA . ALA A 1 111 ? -1.301 2.333 -3.478 1.00 97.38 111 ALA A CA 1
ATOM 880 C C . ALA A 1 111 ? -2.639 1.821 -2.929 1.00 97.38 111 ALA A C 1
ATOM 882 O O . ALA A 1 111 ? -3.394 1.193 -3.670 1.00 97.38 111 ALA A O 1
ATOM 883 N N . ALA A 1 112 ? -2.960 2.141 -1.674 1.00 97.50 112 ALA A N 1
ATOM 884 C CA . ALA A 1 112 ? -4.190 1.737 -1.009 1.00 97.50 112 ALA A CA 1
ATOM 885 C C . ALA A 1 112 ? -5.421 2.284 -1.750 1.00 97.50 112 ALA A C 1
ATOM 887 O O . ALA A 1 112 ? -6.272 1.514 -2.181 1.00 97.50 112 ALA A O 1
ATOM 888 N N . GLN A 1 113 ? -5.465 3.588 -2.049 1.00 95.94 113 GLN A N 1
ATOM 889 C CA . GLN A 1 113 ? -6.564 4.224 -2.804 1.00 95.94 113 GLN A CA 1
ATOM 890 C C . GLN A 1 113 ? -6.777 3.679 -4.223 1.00 95.94 113 GLN A C 1
ATOM 892 O O . GLN A 1 113 ? -7.820 3.931 -4.823 1.00 95.94 113 GLN A O 1
ATOM 897 N N . ARG A 1 114 ? -5.808 2.937 -4.770 1.00 96.25 114 ARG A N 1
ATOM 898 C CA . ARG A 1 114 ? -5.863 2.348 -6.114 1.00 96.25 114 ARG A CA 1
ATOM 899 C C . ARG A 1 114 ? -5.950 0.825 -6.113 1.00 96.25 114 ARG A C 1
ATOM 901 O O . ARG A 1 114 ? -5.713 0.219 -7.153 1.00 96.25 114 ARG A O 1
ATOM 908 N N . ILE A 1 115 ? -6.302 0.208 -4.985 1.00 98.25 115 ILE A N 1
ATOM 909 C CA . ILE A 1 115 ? -6.548 -1.236 -4.927 1.00 98.25 115 ILE A CA 1
ATOM 910 C C . ILE A 1 115 ? -7.716 -1.579 -5.851 1.00 98.25 115 ILE A C 1
ATOM 912 O O . ILE A 1 115 ? -8.842 -1.149 -5.629 1.00 98.25 115 ILE A O 1
ATOM 916 N N . ARG A 1 116 ? -7.466 -2.369 -6.887 1.00 98.06 116 ARG A N 1
ATOM 917 C CA . ARG A 1 116 ? -8.487 -2.988 -7.733 1.00 98.06 116 ARG A CA 1
ATOM 918 C C . ARG A 1 116 ? -8.681 -4.419 -7.299 1.00 98.06 116 ARG A C 1
ATOM 920 O O . ARG A 1 116 ? -7.710 -5.108 -6.991 1.00 98.06 116 ARG A O 1
ATOM 927 N N . THR A 1 117 ? -9.921 -4.875 -7.348 1.00 97.56 117 THR A N 1
ATOM 928 C CA . THR A 1 117 ? -10.266 -6.268 -7.085 1.00 97.56 117 THR A CA 1
ATOM 929 C C . THR A 1 117 ? -10.892 -6.901 -8.332 1.00 97.56 117 THR A C 1
ATOM 931 O O . THR A 1 117 ? -11.407 -6.181 -9.194 1.00 97.56 117 THR A O 1
ATOM 934 N N . PRO A 1 118 ? -10.832 -8.236 -8.485 1.00 94.12 118 PRO A N 1
ATOM 935 C CA . PRO A 1 118 ? -11.358 -8.932 -9.666 1.00 94.12 118 PRO A CA 1
ATOM 936 C C . PRO A 1 118 ? -12.873 -8.772 -9.872 1.00 94.12 118 PRO A C 1
ATOM 938 O O . PRO A 1 118 ? -13.380 -8.895 -10.984 1.00 94.12 118 PRO A O 1
ATOM 941 N N . ASP A 1 119 ? -13.597 -8.510 -8.791 1.00 92.12 119 ASP A N 1
ATOM 942 C CA . ASP A 1 119 ? -15.050 -8.586 -8.652 1.00 92.12 119 ASP A CA 1
ATOM 943 C C . ASP A 1 119 ? -15.734 -7.217 -8.478 1.00 92.12 119 ASP A C 1
ATOM 945 O O . ASP A 1 119 ? -16.955 -7.157 -8.326 1.00 92.12 119 ASP A O 1
ATOM 949 N N . SER A 1 120 ? -14.973 -6.118 -8.518 1.00 90.69 120 SER A N 1
ATOM 950 C CA . SER A 1 120 ? -15.478 -4.755 -8.329 1.00 90.69 120 SER A CA 1
ATOM 951 C C . SER A 1 120 ? -14.962 -3.801 -9.405 1.00 90.69 120 SER A C 1
ATOM 953 O O . SER A 1 120 ? -13.811 -3.858 -9.838 1.00 90.69 120 SER A O 1
ATOM 955 N N . SER A 1 121 ? -15.817 -2.867 -9.826 1.00 86.88 121 SER A N 1
ATOM 956 C CA . SER A 1 121 ? -15.408 -1.703 -10.624 1.00 86.88 121 SER A CA 1
ATOM 957 C C . SER A 1 121 ? -14.951 -0.520 -9.767 1.00 86.88 121 SER A C 1
ATOM 959 O O . SER A 1 121 ? -14.358 0.416 -10.297 1.00 86.88 121 SER A O 1
ATOM 961 N N . VAL A 1 122 ? -15.255 -0.542 -8.467 1.00 91.44 122 VAL A N 1
ATOM 962 C CA . VAL A 1 122 ? -14.870 0.484 -7.490 1.00 91.44 122 VAL A CA 1
ATOM 963 C C . VAL A 1 122 ? -13.572 0.058 -6.810 1.00 91.44 122 VAL A C 1
ATOM 965 O O . VAL A 1 122 ? -13.412 -1.116 -6.476 1.00 91.44 122 VAL A O 1
ATOM 968 N N . TYR A 1 123 ? -12.661 1.011 -6.606 1.00 94.31 123 TYR A N 1
ATOM 969 C CA . TYR A 1 123 ? -11.408 0.771 -5.894 1.00 94.31 123 TYR A CA 1
ATOM 970 C C . TYR A 1 123 ? -11.634 0.483 -4.402 1.00 94.31 123 TYR A C 1
ATOM 972 O O . TYR A 1 123 ? -12.542 1.024 -3.773 1.00 94.31 123 TYR A O 1
ATOM 980 N N . GLY A 1 124 ? -10.734 -0.305 -3.824 1.00 94.94 124 GLY A N 1
ATOM 981 C CA . GLY A 1 124 ? -10.709 -0.657 -2.416 1.00 94.94 124 GLY A CA 1
ATOM 982 C C . GLY A 1 124 ? -11.463 -1.943 -2.087 1.00 94.94 124 GLY A C 1
ATOM 983 O O . GLY A 1 124 ? -11.997 -2.637 -2.948 1.00 94.94 124 GLY A O 1
ATOM 984 N N . ILE A 1 125 ? -11.487 -2.250 -0.795 1.00 96.00 125 ILE A N 1
ATOM 985 C CA . ILE A 1 125 ? -12.090 -3.453 -0.217 1.00 96.00 125 ILE A CA 1
ATOM 986 C C . ILE A 1 125 ? -13.228 -3.133 0.763 1.00 96.00 125 ILE A C 1
ATOM 988 O O . ILE A 1 125 ? -13.742 -4.054 1.392 1.00 96.00 125 ILE A O 1
ATOM 992 N N . TYR A 1 126 ? -13.654 -1.864 0.873 1.00 95.19 126 TYR A N 1
ATOM 993 C CA . TYR A 1 126 ? -14.665 -1.401 1.839 1.00 95.19 126 TYR A CA 1
ATOM 994 C C . TYR A 1 126 ? -15.899 -2.306 1.886 1.00 95.19 126 TYR A C 1
ATOM 996 O O . TYR A 1 126 ? -16.225 -2.827 2.941 1.00 95.19 126 TYR A O 1
ATOM 1004 N N . ASN A 1 127 ? -16.535 -2.582 0.742 1.00 91.31 127 ASN A N 1
ATOM 1005 C CA . ASN A 1 127 ? -17.764 -3.386 0.703 1.00 91.31 127 ASN A CA 1
ATOM 1006 C C . ASN A 1 127 ? -17.573 -4.815 1.240 1.00 91.31 127 ASN A C 1
ATOM 1008 O O . ASN A 1 127 ? -18.482 -5.374 1.848 1.00 91.31 127 ASN A O 1
ATOM 1012 N N . ARG A 1 128 ? -16.398 -5.420 1.015 1.00 91.88 128 ARG A N 1
ATOM 1013 C CA . ARG A 1 128 ? -16.062 -6.752 1.547 1.00 91.88 128 ARG A CA 1
ATOM 1014 C C . ARG A 1 128 ? -15.796 -6.657 3.047 1.00 91.88 128 ARG A C 1
ATOM 1016 O O . ARG A 1 128 ? -16.360 -7.430 3.820 1.00 91.88 128 ARG A O 1
ATOM 1023 N N . LEU A 1 129 ? -15.013 -5.665 3.460 1.00 91.81 129 LEU A N 1
ATOM 1024 C CA . LEU A 1 129 ? -14.638 -5.467 4.854 1.00 91.81 129 LEU A CA 1
ATOM 1025 C C . LEU A 1 129 ? -15.848 -5.119 5.739 1.00 91.81 129 LEU A C 1
ATOM 1027 O O . LEU A 1 129 ? -16.069 -5.788 6.741 1.00 91.81 129 LEU A O 1
ATOM 1031 N N . ALA A 1 130 ? -16.690 -4.172 5.316 1.00 90.88 130 ALA A N 1
ATOM 1032 C CA . ALA A 1 130 ? -17.913 -3.755 6.010 1.00 90.88 130 ALA A CA 1
ATOM 1033 C C . ALA A 1 130 ? -18.955 -4.883 6.132 1.00 90.88 130 ALA A C 1
ATOM 1035 O O . ALA A 1 130 ? -19.779 -4.880 7.042 1.00 90.88 130 ALA A O 1
ATOM 1036 N N . SER A 1 131 ? -18.917 -5.879 5.237 1.00 87.25 131 SER A N 1
ATOM 1037 C CA . SER A 1 131 ? -19.787 -7.062 5.321 1.00 87.25 131 SER A CA 1
ATOM 1038 C C . SER A 1 131 ? -19.309 -8.120 6.326 1.00 87.25 131 SER A C 1
ATOM 1040 O O . SER A 1 131 ? -19.965 -9.149 6.506 1.00 87.25 131 SER A O 1
ATOM 1042 N N . THR A 1 132 ? -18.173 -7.884 6.983 1.00 86.75 132 THR A N 1
ATOM 1043 C CA . THR A 1 132 ? -17.507 -8.857 7.846 1.00 86.75 132 THR A CA 1
ATOM 1044 C C . THR A 1 132 ? -17.683 -8.516 9.328 1.00 86.75 132 THR A C 1
ATOM 1046 O O . THR A 1 132 ? -17.920 -7.371 9.696 1.00 86.75 132 THR A O 1
ATOM 1049 N N . ARG A 1 133 ? -17.593 -9.516 10.216 1.00 83.56 133 ARG A N 1
ATOM 1050 C CA . ARG A 1 133 ? -17.748 -9.331 11.671 1.00 83.56 133 ARG A CA 1
ATOM 1051 C C . ARG A 1 133 ? -16.402 -9.311 12.380 1.00 83.56 133 ARG A C 1
ATOM 1053 O O . ARG A 1 133 ? -15.539 -10.122 12.058 1.00 83.56 133 ARG A O 1
ATOM 1060 N N . LEU A 1 134 ? -16.264 -8.495 13.423 1.00 82.50 134 LEU A N 1
ATOM 1061 C CA . LEU A 1 134 ? -15.047 -8.424 14.245 1.00 82.50 134 LEU A CA 1
ATOM 1062 C C . LEU A 1 134 ? -14.585 -9.805 14.750 1.00 82.50 134 LEU A C 1
ATOM 1064 O O . LEU A 1 134 ? -13.407 -10.136 14.672 1.00 82.50 134 LEU A O 1
ATOM 1068 N N . SER A 1 135 ? -15.521 -10.664 15.171 1.00 82.94 135 SER A N 1
ATOM 1069 C CA . SER A 1 135 ? -15.212 -12.015 15.663 1.00 82.94 135 SER A CA 1
ATOM 1070 C C . SER A 1 135 ? -14.523 -12.921 14.640 1.00 82.94 135 SER A C 1
ATOM 1072 O O . SER A 1 135 ? -13.865 -13.879 15.031 1.00 82.94 135 SER A O 1
ATOM 1074 N N . SER A 1 136 ? -14.654 -12.634 13.343 1.00 85.69 136 SER A N 1
ATOM 1075 C CA . SER A 1 136 ? -13.985 -13.404 12.289 1.00 85.69 136 SER A CA 1
ATOM 1076 C C . SER A 1 136 ? -12.521 -13.016 12.080 1.00 85.69 136 SER A C 1
ATOM 1078 O O . SER A 1 136 ? -11.798 -13.749 11.412 1.00 85.69 136 SER A O 1
ATOM 1080 N N . LEU A 1 137 ? -12.060 -11.918 12.689 1.00 83.94 137 LEU A N 1
ATOM 1081 C CA . LEU A 1 137 ? -10.638 -11.577 12.717 1.00 83.94 137 LEU A CA 1
ATOM 1082 C C . LEU A 1 137 ? -9.864 -12.397 13.762 1.00 83.94 137 LEU A C 1
ATOM 1084 O O . LEU A 1 137 ? -8.639 -12.507 13.672 1.00 83.94 137 LEU A O 1
ATOM 1088 N N . ALA A 1 138 ? -10.559 -13.006 14.729 1.00 85.38 138 ALA A N 1
ATOM 1089 C CA . ALA A 1 138 ? -9.934 -13.870 15.721 1.00 85.38 138 ALA A CA 1
ATOM 1090 C C . ALA A 1 138 ? -9.249 -15.066 15.036 1.00 85.38 138 ALA A C 1
ATOM 1092 O O . ALA A 1 138 ? -9.867 -15.790 14.258 1.00 85.38 138 ALA A O 1
ATOM 1093 N N . GLY A 1 139 ? -7.964 -15.276 15.330 1.00 84.25 139 GLY A N 1
ATOM 1094 C CA . GLY A 1 139 ? -7.164 -16.350 14.726 1.00 84.25 139 GLY A CA 1
ATOM 1095 C C . GLY A 1 139 ? -6.605 -16.035 13.335 1.00 84.25 139 GLY A C 1
ATOM 1096 O O . GLY A 1 139 ? -6.020 -16.915 12.709 1.00 84.25 139 GLY A O 1
ATOM 1097 N N . THR A 1 140 ? -6.759 -14.802 12.848 1.00 91.12 140 THR A N 1
ATOM 1098 C CA . THR A 1 140 ? -6.051 -14.321 11.652 1.00 91.12 140 THR A CA 1
ATOM 1099 C C . THR A 1 140 ? -4.657 -13.788 12.014 1.00 91.12 140 THR A C 1
ATOM 1101 O O . THR A 1 140 ? -4.439 -13.404 13.170 1.00 91.12 140 THR A O 1
ATOM 1104 N N . PRO A 1 141 ? -3.734 -13.659 11.036 1.00 90.25 141 PRO A N 1
ATOM 1105 C CA . PRO A 1 141 ? -2.417 -13.062 11.273 1.00 90.25 141 PRO A CA 1
ATOM 1106 C C . PRO A 1 141 ? -2.467 -11.657 11.887 1.00 90.25 141 PRO A C 1
ATOM 1108 O O . PRO A 1 141 ? -1.546 -11.262 12.591 1.00 90.25 141 PRO A O 1
ATOM 1111 N N . MET A 1 142 ? -3.562 -10.913 11.683 1.00 92.56 142 MET A N 1
ATOM 1112 C CA . MET A 1 142 ? -3.740 -9.552 12.206 1.00 92.56 142 MET A CA 1
ATOM 1113 C C . MET A 1 142 ? -3.702 -9.475 13.739 1.00 92.56 142 MET A C 1
ATOM 1115 O O . MET A 1 142 ? -3.357 -8.429 14.284 1.00 92.56 142 MET A O 1
ATOM 1119 N N . TYR A 1 143 ? -4.018 -10.578 14.427 1.00 88.12 143 TYR A N 1
ATOM 1120 C CA . TYR A 1 143 ? -3.990 -10.688 15.890 1.00 88.12 143 TYR A CA 1
ATOM 1121 C C . TYR A 1 143 ? -2.736 -11.395 16.423 1.00 88.12 143 TYR A C 1
ATOM 1123 O O . TYR A 1 143 ? -2.594 -11.586 17.634 1.00 88.12 143 TYR A O 1
ATOM 1131 N N . GLU A 1 144 ? -1.806 -11.788 15.551 1.00 91.06 144 GLU A N 1
ATOM 1132 C CA . GLU A 1 144 ? -0.535 -12.353 15.986 1.00 91.06 144 GLU A CA 1
ATOM 1133 C C . GLU A 1 144 ? 0.326 -11.277 16.656 1.00 91.06 144 GLU A C 1
ATOM 1135 O O . GLU A 1 144 ? 0.518 -10.158 16.167 1.00 91.06 144 GLU A O 1
ATOM 1140 N N . LYS A 1 145 ? 0.877 -11.616 17.823 1.00 87.00 145 LYS A N 1
ATOM 1141 C CA . LYS A 1 145 ? 1.684 -10.677 18.598 1.00 87.00 145 LYS A CA 1
ATOM 1142 C C . LYS A 1 145 ? 2.924 -10.274 17.797 1.00 87.00 145 LYS A C 1
ATOM 1144 O O . LYS A 1 145 ? 3.678 -11.137 17.364 1.00 87.00 145 LYS A O 1
ATOM 1149 N N . LYS A 1 146 ? 3.179 -8.964 17.692 1.00 88.56 146 LYS A N 1
ATOM 1150 C CA . LYS A 1 146 ? 4.295 -8.376 16.922 1.00 88.56 146 LYS A CA 1
ATOM 1151 C C . LYS A 1 146 ? 4.238 -8.636 15.408 1.00 88.56 146 LYS A C 1
ATOM 1153 O O . LYS A 1 146 ? 5.248 -8.426 14.744 1.00 88.56 146 LYS A O 1
ATOM 1158 N N . ARG A 1 147 ? 3.074 -9.007 14.856 1.00 94.12 147 ARG A N 1
ATOM 1159 C CA . ARG A 1 147 ? 2.858 -9.099 13.402 1.00 94.12 147 ARG A CA 1
ATOM 1160 C C . ARG A 1 147 ? 3.244 -7.812 12.677 1.00 94.12 147 ARG A C 1
ATOM 1162 O O . ARG A 1 147 ? 3.848 -7.861 11.613 1.00 94.12 147 ARG A O 1
ATOM 1169 N N . TYR A 1 148 ? 2.886 -6.671 13.263 1.00 95.38 148 TYR A N 1
ATOM 1170 C CA . TYR A 1 148 ? 3.161 -5.346 12.722 1.00 95.38 148 TYR A CA 1
ATOM 1171 C C . TYR A 1 148 ? 4.137 -4.586 13.614 1.00 95.38 148 TYR A C 1
ATOM 1173 O O . TYR A 1 148 ? 4.105 -4.698 14.838 1.00 95.38 148 TYR A O 1
ATOM 1181 N N . VAL A 1 149 ? 4.952 -3.723 13.001 1.00 94.50 149 VAL A N 1
ATOM 1182 C CA . VAL A 1 149 ? 5.900 -2.850 13.722 1.00 94.50 149 VAL A CA 1
ATOM 1183 C C . VAL A 1 149 ? 5.213 -1.797 14.605 1.00 94.50 149 VAL A C 1
ATOM 1185 O O . VAL A 1 149 ? 5.877 -1.084 15.355 1.00 94.50 149 VAL A O 1
ATOM 1188 N N . HIS A 1 150 ? 3.891 -1.648 14.488 1.00 95.94 150 HIS A N 1
ATOM 1189 C CA . HIS A 1 150 ? 3.090 -0.722 15.274 1.00 95.94 150 HIS A CA 1
ATOM 1190 C C . HIS A 1 150 ? 1.632 -1.198 15.350 1.00 95.94 150 HIS A C 1
ATOM 1192 O O . HIS A 1 150 ? 1.084 -1.639 14.346 1.00 95.94 150 HIS A O 1
ATOM 1198 N N . GLU A 1 151 ? 0.989 -1.045 16.509 1.00 95.31 151 GLU A N 1
ATOM 1199 C CA . GLU A 1 151 ? -0.372 -1.548 16.787 1.00 95.31 151 GLU A CA 1
ATOM 1200 C C . GLU A 1 151 ? -1.513 -0.664 16.248 1.00 95.31 151 GLU A C 1
ATOM 1202 O O . GLU A 1 151 ? -2.588 -1.158 15.938 1.00 95.31 151 GLU A O 1
ATOM 1207 N N . LEU A 1 152 ? -1.277 0.645 16.090 1.00 96.50 152 LEU A N 1
ATOM 1208 C CA . LEU A 1 152 ? -2.277 1.619 15.616 1.00 96.50 152 LEU A CA 1
ATOM 1209 C C . LEU A 1 152 ? -3.149 1.178 14.420 1.00 96.50 152 LEU A C 1
ATOM 1211 O O . LEU A 1 152 ? -4.354 1.379 14.521 1.00 96.50 152 LEU A O 1
ATOM 1215 N N . PRO A 1 153 ? -2.623 0.607 13.317 1.00 96.69 153 PRO A N 1
ATOM 1216 C CA . PRO A 1 153 ? -3.473 0.160 12.213 1.00 96.69 153 PRO A CA 1
ATOM 1217 C C . PRO A 1 153 ? -4.513 -0.883 12.653 1.00 96.69 153 PRO A C 1
ATOM 1219 O O . PRO A 1 153 ? -5.648 -0.839 12.190 1.00 96.69 153 PRO A O 1
ATOM 1222 N N . VAL A 1 154 ? -4.145 -1.796 13.562 1.00 96.00 154 VAL A N 1
ATOM 1223 C CA . VAL A 1 154 ? -5.056 -2.822 14.096 1.00 96.00 154 VAL A CA 1
ATOM 1224 C C . VAL A 1 154 ? -6.136 -2.173 14.950 1.00 96.00 154 VAL A C 1
ATOM 1226 O O . VAL A 1 154 ? -7.302 -2.480 14.755 1.00 96.00 154 VAL A O 1
ATOM 1229 N N . ILE A 1 155 ? -5.781 -1.207 15.805 1.00 95.94 155 ILE A N 1
ATOM 1230 C CA . ILE A 1 155 ? -6.771 -0.436 16.576 1.00 95.94 155 ILE A CA 1
ATOM 1231 C C . ILE A 1 155 ? -7.752 0.265 15.627 1.00 95.94 155 ILE A C 1
ATOM 1233 O O . ILE A 1 155 ? -8.956 0.200 15.827 1.00 95.94 155 ILE A O 1
ATOM 1237 N N . VAL A 1 156 ? -7.262 0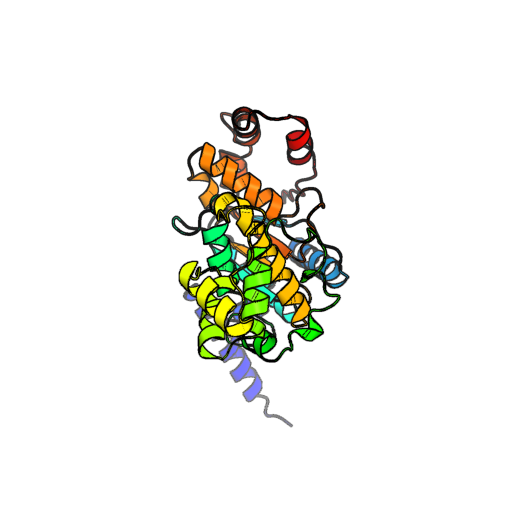.905 14.559 1.00 97.50 156 VAL A N 1
ATOM 1238 C CA . VAL A 1 156 ? -8.133 1.567 13.570 1.00 97.50 156 VAL A CA 1
ATOM 1239 C C . VAL A 1 156 ? -9.066 0.564 12.883 1.00 97.50 156 VAL A C 1
ATOM 1241 O O . VAL A 1 156 ? -10.233 0.878 12.667 1.00 97.50 156 VAL A O 1
ATOM 1244 N N . LEU A 1 157 ? -8.581 -0.639 12.563 1.00 96.75 157 LEU A N 1
ATOM 1245 C CA . LEU A 1 157 ? -9.415 -1.716 12.030 1.00 96.75 157 LEU A CA 1
ATOM 1246 C C . LEU A 1 157 ? -10.473 -2.172 13.042 1.00 96.75 157 LEU A C 1
ATOM 1248 O O . LEU A 1 157 ? -11.627 -2.340 12.669 1.00 96.75 157 LEU A O 1
ATOM 1252 N N . GLU A 1 158 ? -10.110 -2.372 14.305 1.00 95.00 158 GLU A N 1
ATOM 1253 C CA . GLU A 1 158 ? -11.058 -2.765 15.352 1.00 95.00 158 GLU A CA 1
ATOM 1254 C C . GLU A 1 158 ? -12.165 -1.724 15.518 1.00 95.00 158 GLU A C 1
ATOM 1256 O O . GLU A 1 158 ? -13.342 -2.086 15.527 1.00 95.00 158 GLU A O 1
ATOM 1261 N N . GLU A 1 159 ? -11.798 -0.440 15.546 1.00 96.31 159 GLU A N 1
ATOM 1262 C CA . GLU A 1 159 ? -12.770 0.650 15.583 1.00 96.31 159 GLU A CA 1
ATOM 1263 C C . GLU A 1 159 ? -13.639 0.664 14.325 1.00 96.31 159 GLU A C 1
ATOM 1265 O O . GLU A 1 159 ? -14.854 0.781 14.436 1.00 96.31 159 GLU A O 1
ATOM 1270 N N . PHE A 1 160 ? -13.066 0.455 13.132 1.00 96.50 160 PHE A N 1
ATOM 1271 C CA . PHE A 1 160 ? -13.849 0.360 11.895 1.00 96.50 160 PHE A CA 1
ATOM 1272 C C . PHE A 1 160 ? -14.932 -0.724 12.013 1.00 96.50 160 PHE A C 1
ATOM 1274 O O . PHE A 1 160 ? -16.087 -0.513 11.651 1.00 96.50 160 PHE A O 1
ATOM 1281 N N . MET A 1 161 ? -14.581 -1.885 12.564 1.00 92.81 161 MET A N 1
ATOM 1282 C CA . MET A 1 161 ? -15.505 -3.012 12.696 1.00 92.81 161 MET A CA 1
ATOM 1283 C C . MET A 1 161 ? -16.558 -2.812 13.803 1.00 92.81 161 MET A C 1
ATOM 1285 O O . MET A 1 161 ? -17.564 -3.524 13.804 1.00 92.81 161 MET A O 1
ATOM 1289 N N . ALA A 1 162 ? -16.324 -1.896 14.748 1.00 92.94 162 ALA A N 1
ATOM 1290 C CA . ALA A 1 162 ? -17.205 -1.610 15.885 1.00 92.94 162 ALA A CA 1
ATOM 1291 C C . ALA A 1 162 ? -18.094 -0.366 15.691 1.00 92.94 162 ALA A C 1
ATOM 1293 O O . ALA A 1 162 ? -19.071 -0.200 16.420 1.00 92.94 162 ALA A O 1
ATOM 1294 N N . SER A 1 163 ? -17.760 0.482 14.721 1.00 94.12 163 SER A N 1
ATOM 1295 C CA . SER A 1 163 ? -18.404 1.770 14.472 1.00 94.12 163 SER A CA 1
ATOM 1296 C C . SER A 1 163 ? -19.588 1.710 13.495 1.00 94.12 163 SER A C 1
ATOM 1298 O O . SER A 1 163 ? -19.785 0.735 12.764 1.00 94.12 163 SER A O 1
ATOM 1300 N N . ASP A 1 164 ? -20.382 2.783 13.479 1.00 92.50 164 ASP A N 1
ATOM 1301 C CA . ASP A 1 164 ? -21.458 3.006 12.507 1.00 92.50 164 ASP A CA 1
ATOM 1302 C C . ASP A 1 164 ? -20.921 3.377 11.099 1.00 92.50 164 ASP A C 1
ATOM 1304 O O . ASP A 1 164 ? -19.721 3.619 10.943 1.00 92.50 164 ASP A O 1
ATOM 1308 N N . PRO A 1 165 ? -21.771 3.418 10.049 1.00 93.00 165 PRO A N 1
ATOM 1309 C CA . PRO A 1 165 ? -21.321 3.670 8.678 1.00 93.00 165 PRO A CA 1
ATOM 1310 C C . PRO A 1 165 ? -20.577 4.996 8.447 1.00 93.00 165 PRO A C 1
ATOM 1312 O O . PRO A 1 165 ? -19.671 5.030 7.616 1.00 93.00 165 PRO A O 1
ATOM 1315 N N . GLU A 1 166 ? -20.926 6.074 9.156 1.00 92.94 166 GLU A N 1
ATOM 1316 C CA . GLU A 1 166 ? -20.287 7.387 8.971 1.00 92.94 166 GLU A CA 1
ATOM 1317 C C . GLU A 1 166 ? -18.839 7.344 9.473 1.00 92.94 166 GLU A C 1
ATOM 1319 O O . GLU A 1 166 ? -17.893 7.738 8.787 1.00 92.94 166 GLU A O 1
ATOM 1324 N N . GLU A 1 167 ? -18.642 6.767 10.653 1.00 95.56 167 GLU A N 1
ATOM 1325 C CA . GLU A 1 167 ? -17.315 6.559 11.224 1.00 95.56 167 GLU A CA 1
ATOM 1326 C C . GLU A 1 167 ? -16.507 5.501 10.481 1.00 95.56 167 GLU A C 1
ATOM 1328 O O . GLU A 1 167 ? -15.289 5.636 10.341 1.00 95.56 167 GLU A O 1
ATOM 1333 N N . GLN A 1 168 ? -17.168 4.464 9.966 1.00 95.75 168 GLN A N 1
ATOM 1334 C CA . GLN A 1 168 ? -16.538 3.458 9.119 1.00 95.75 168 GLN A CA 1
ATOM 1335 C C . GLN A 1 168 ? -15.884 4.087 7.895 1.00 95.75 168 GLN A C 1
ATOM 1337 O O . GLN A 1 168 ? -14.758 3.725 7.562 1.00 95.75 168 GLN A O 1
ATOM 1342 N N . GLU A 1 169 ? -16.540 5.034 7.225 1.00 95.19 169 GLU A N 1
ATOM 1343 C CA . GLU A 1 169 ? -15.931 5.735 6.092 1.00 95.19 169 GLU A CA 1
ATOM 1344 C C . GLU A 1 169 ? -14.669 6.499 6.512 1.00 95.19 169 GLU A C 1
ATOM 1346 O O . GLU A 1 169 ? -13.637 6.416 5.837 1.00 95.19 169 GLU A O 1
ATOM 1351 N N . LEU A 1 170 ? -14.708 7.181 7.660 1.00 96.81 170 LEU A N 1
ATOM 1352 C CA . LEU A 1 170 ? -13.569 7.926 8.196 1.00 96.81 170 LEU A CA 1
ATOM 1353 C C . LEU A 1 170 ? -12.393 7.007 8.570 1.00 96.81 170 LEU A C 1
ATOM 1355 O O . LEU A 1 170 ? -11.246 7.273 8.200 1.00 96.81 170 LEU A O 1
ATOM 1359 N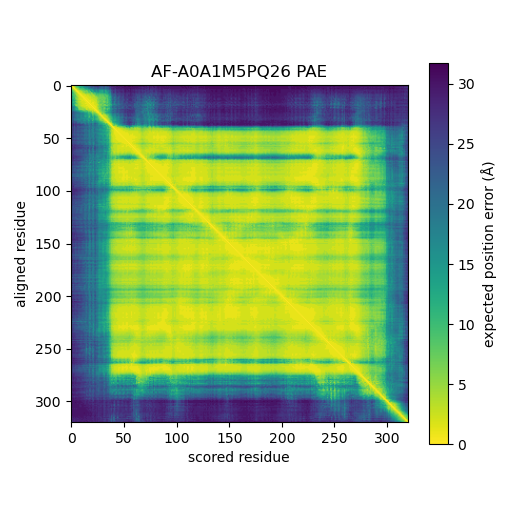 N . LEU A 1 171 ? -12.667 5.911 9.276 1.00 98.12 171 LEU A N 1
ATOM 1360 C CA . LEU A 1 171 ? -11.666 4.935 9.713 1.00 98.12 171 LEU A CA 1
ATOM 1361 C C . LEU A 1 171 ? -11.105 4.145 8.530 1.00 98.12 171 LEU A C 1
ATOM 1363 O O . LEU A 1 171 ? -9.902 3.895 8.466 1.00 98.12 171 LEU A O 1
ATOM 1367 N N . TYR A 1 172 ? -11.939 3.825 7.542 1.00 97.75 172 TYR A N 1
ATOM 1368 C CA . TYR A 1 172 ? -11.478 3.235 6.292 1.00 97.75 172 TYR A CA 1
ATOM 1369 C C . TYR A 1 172 ? -10.582 4.200 5.514 1.00 97.75 172 TYR A C 1
ATOM 1371 O O . TYR A 1 172 ? -9.562 3.785 4.972 1.00 97.75 172 TYR A O 1
ATOM 1379 N N . SER A 1 173 ? -10.896 5.497 5.505 1.00 97.12 173 SER A N 1
ATOM 1380 C CA . SER A 1 173 ? -10.019 6.523 4.930 1.00 97.12 173 SER A CA 1
ATOM 1381 C C . SER A 1 173 ? -8.632 6.521 5.596 1.00 97.12 173 SER A C 1
ATOM 1383 O O . SER A 1 173 ? -7.615 6.545 4.894 1.00 97.12 173 SER A O 1
ATOM 1385 N N . ASP A 1 174 ? -8.568 6.369 6.929 1.00 97.94 174 ASP A N 1
ATOM 1386 C CA . ASP A 1 174 ? -7.307 6.210 7.675 1.00 97.94 174 ASP A CA 1
ATOM 1387 C C . ASP A 1 174 ? -6.558 4.935 7.284 1.00 97.94 174 ASP A C 1
ATOM 1389 O O . ASP A 1 174 ? -5.366 5.009 6.960 1.00 97.94 174 ASP A O 1
ATOM 1393 N N . LEU A 1 175 ? -7.258 3.795 7.215 1.00 97.75 175 LEU A N 1
ATOM 1394 C CA . LEU A 1 175 ? -6.698 2.546 6.694 1.00 97.75 175 LEU A CA 1
ATOM 1395 C C . LEU A 1 175 ? -6.149 2.734 5.280 1.00 97.75 175 LEU A C 1
ATOM 1397 O O . LEU A 1 175 ? -5.139 2.134 4.952 1.00 97.75 175 LEU A O 1
ATOM 1401 N N . MET A 1 176 ? -6.727 3.612 4.464 1.00 96.75 176 MET A N 1
ATOM 1402 C CA . MET A 1 176 ? -6.279 3.912 3.098 1.00 96.75 176 MET A CA 1
ATOM 1403 C C . MET A 1 176 ? -5.210 5.018 3.032 1.00 96.75 176 MET A C 1
ATOM 1405 O O . MET A 1 176 ? -4.874 5.506 1.952 1.00 96.75 176 MET A O 1
ATOM 1409 N N . GLY A 1 177 ? -4.653 5.416 4.180 1.00 94.44 177 GLY A N 1
ATOM 1410 C CA . GLY A 1 177 ? -3.550 6.368 4.299 1.00 94.44 177 GLY A CA 1
ATOM 1411 C C . GLY A 1 177 ? -3.967 7.836 4.433 1.00 94.44 177 GLY A C 1
ATOM 1412 O O . GLY A 1 177 ? -3.092 8.697 4.547 1.00 94.44 177 GLY A O 1
ATOM 1413 N N . VAL A 1 178 ? -5.267 8.145 4.464 1.00 94.88 178 VAL A N 1
ATOM 1414 C CA . VAL A 1 178 ? -5.791 9.490 4.760 1.00 94.88 178 VAL A CA 1
ATOM 1415 C C . VAL A 1 178 ? -6.061 9.584 6.256 1.00 94.88 178 VAL A C 1
ATOM 1417 O O . VAL A 1 178 ? -7.135 9.256 6.746 1.00 94.88 178 VAL A O 1
ATOM 1420 N N . ARG A 1 179 ? -5.031 9.987 6.998 1.00 93.50 179 ARG A N 1
ATOM 1421 C CA . ARG A 1 179 ? -5.002 9.855 8.456 1.00 93.50 179 ARG A CA 1
ATOM 1422 C C . ARG A 1 179 ? -6.141 10.594 9.163 1.00 93.50 179 ARG A C 1
ATOM 1424 O O . ARG A 1 179 ? -6.320 11.795 8.961 1.00 93.50 179 ARG A O 1
ATOM 1431 N N . ILE A 1 180 ? -6.808 9.898 10.080 1.00 95.56 180 ILE A N 1
ATOM 1432 C CA . ILE A 1 180 ? -7.712 10.504 11.056 1.00 95.56 180 ILE A CA 1
ATOM 1433 C C . ILE A 1 180 ? -6.900 11.259 12.119 1.00 95.56 180 ILE A C 1
ATOM 1435 O O . ILE A 1 180 ? -5.801 10.854 12.514 1.00 95.56 180 ILE A O 1
ATOM 1439 N N . ALA A 1 181 ? -7.437 12.373 12.612 1.00 95.75 181 ALA A N 1
ATOM 1440 C CA . ALA A 1 181 ? -6.826 13.094 13.717 1.00 95.75 181 ALA A CA 1
ATOM 1441 C C . ALA A 1 181 ? -6.891 12.256 15.007 1.00 95.75 181 ALA A C 1
ATOM 1443 O O . ALA A 1 181 ? -7.938 11.721 15.364 1.00 95.75 181 ALA A O 1
ATOM 1444 N N . MET A 1 182 ? -5.788 12.195 15.761 1.00 95.00 182 MET A N 1
ATOM 1445 C CA . MET A 1 182 ? -5.737 11.423 17.011 1.00 95.00 182 MET A CA 1
ATOM 1446 C C . MET A 1 182 ? -6.838 11.773 18.029 1.00 95.00 182 MET A C 1
ATOM 1448 O O . MET A 1 182 ? -7.319 10.849 18.678 1.00 95.00 182 MET A O 1
ATOM 1452 N N . PRO A 1 183 ? -7.250 13.044 18.229 1.00 97.00 183 PRO A N 1
ATOM 1453 C CA . PRO A 1 183 ? -8.381 13.354 19.106 1.00 97.00 183 PRO A CA 1
ATOM 1454 C C . PRO A 1 183 ? -9.685 12.689 18.659 1.00 97.00 183 PRO A C 1
ATOM 1456 O O . PRO A 1 183 ? -10.417 12.186 19.504 1.00 97.00 183 PRO A O 1
ATOM 1459 N N . GLU A 1 184 ? -9.930 12.632 17.350 1.00 97.56 184 GLU A N 1
ATOM 1460 C CA . GLU A 1 184 ? -11.134 12.029 16.780 1.00 97.56 184 GLU A CA 1
ATOM 1461 C C . GLU A 1 184 ? -11.136 10.513 16.991 1.00 97.56 184 GLU A C 1
ATOM 1463 O O . GLU A 1 184 ? -12.066 9.976 17.584 1.00 97.56 184 GLU A O 1
ATOM 1468 N N . LEU A 1 185 ? -10.029 9.834 16.666 1.00 97.62 185 LEU A N 1
ATOM 1469 C CA . LEU A 1 185 ? -9.881 8.397 16.931 1.00 97.62 185 LEU A CA 1
ATOM 1470 C C . LEU A 1 185 ? -10.073 8.056 18.418 1.00 97.62 185 LEU A C 1
ATOM 1472 O O . LEU A 1 185 ? -10.715 7.069 18.763 1.00 97.62 185 LEU A O 1
ATOM 1476 N N . LYS A 1 186 ? -9.545 8.891 19.322 1.00 97.44 186 LYS A N 1
ATOM 1477 C CA . LYS A 1 186 ? -9.730 8.719 20.771 1.00 97.44 186 LYS A CA 1
ATOM 1478 C C . LYS A 1 186 ? -11.189 8.889 21.200 1.00 97.44 186 LYS A C 1
ATOM 1480 O O . LYS A 1 186 ? -11.608 8.236 22.155 1.00 97.44 186 LYS A O 1
ATOM 1485 N N . ASN A 1 187 ? -11.935 9.774 20.542 1.00 97.25 187 ASN A N 1
ATOM 1486 C CA . ASN A 1 187 ? -13.353 9.994 20.816 1.00 97.25 187 ASN A CA 1
ATOM 1487 C C . ASN A 1 187 ? -14.207 8.821 20.328 1.00 97.25 187 ASN A C 1
ATOM 1489 O O . ASN A 1 187 ? -15.092 8.395 21.071 1.00 97.25 187 ASN A O 1
ATOM 1493 N N . ILE A 1 188 ? -13.918 8.295 19.133 1.00 97.56 188 ILE A N 1
ATOM 1494 C CA . ILE A 1 188 ? -14.538 7.076 18.588 1.00 97.56 188 ILE A CA 1
ATOM 1495 C C . ILE A 1 188 ? -14.304 5.909 19.553 1.00 97.56 188 ILE A C 1
ATOM 1497 O O . ILE A 1 188 ? -15.258 5.366 20.106 1.00 97.56 188 ILE A O 1
ATOM 1501 N N . TYR A 1 189 ? -13.039 5.644 19.901 1.00 97.56 189 TYR A N 1
ATOM 1502 C CA . TYR A 1 189 ? -12.675 4.578 20.838 1.00 97.56 189 TYR A CA 1
ATOM 1503 C C . TYR A 1 189 ? -13.413 4.692 22.179 1.00 97.56 189 TYR A C 1
ATOM 1505 O O . TYR A 1 189 ? -13.955 3.719 22.705 1.00 97.56 189 TYR A O 1
ATOM 1513 N N . ARG A 1 190 ? -13.472 5.899 22.760 1.00 96.75 190 ARG A N 1
ATOM 1514 C CA . ARG A 1 190 ? -14.173 6.104 24.034 1.00 96.75 190 ARG A CA 1
ATOM 1515 C C . ARG A 1 190 ? -15.669 5.815 23.922 1.00 96.75 190 ARG A C 1
ATOM 1517 O O . ARG A 1 190 ? -16.235 5.313 24.889 1.00 96.75 190 ARG A O 1
ATOM 1524 N N . ARG A 1 191 ? -16.307 6.134 22.793 1.00 95.19 191 ARG A N 1
ATOM 1525 C CA . ARG A 1 191 ? -17.725 5.820 22.565 1.00 95.19 191 ARG A CA 1
ATOM 1526 C C . ARG A 1 191 ? -17.960 4.324 22.402 1.00 95.19 191 ARG A C 1
ATOM 1528 O O . ARG A 1 191 ? -18.884 3.817 23.028 1.00 95.19 191 ARG A O 1
ATOM 1535 N N . ASN A 1 192 ? -17.106 3.637 21.650 1.00 94.56 192 ASN A N 1
ATOM 1536 C CA . ASN A 1 192 ? -17.255 2.207 21.383 1.00 94.56 192 ASN A CA 1
ATOM 1537 C C . ASN A 1 192 ? -17.008 1.348 22.633 1.00 94.56 192 ASN A C 1
ATOM 1539 O O . ASN A 1 192 ? -17.737 0.390 22.880 1.00 94.56 192 ASN A O 1
ATOM 1543 N N . HIS A 1 193 ? -16.024 1.715 23.463 1.00 94.38 193 HIS A N 1
ATOM 1544 C CA . HIS A 1 193 ? -15.601 0.887 24.604 1.00 94.38 193 HIS A CA 1
ATOM 1545 C C . HIS A 1 193 ? -16.027 1.425 25.975 1.00 94.38 193 HIS A C 1
ATOM 1547 O O . HIS A 1 193 ? -15.996 0.688 26.960 1.00 94.38 193 HIS A O 1
ATOM 1553 N N . GLY A 1 194 ? -16.375 2.710 26.088 1.00 94.81 194 GLY A N 1
ATOM 1554 C CA . GLY A 1 194 ? -16.618 3.375 27.377 1.00 94.81 194 GLY A CA 1
ATOM 1555 C C . GLY A 1 194 ? -15.348 3.622 28.206 1.00 94.81 194 GLY A C 1
ATOM 1556 O O . GLY A 1 194 ? -15.432 3.928 29.394 1.00 94.81 194 GLY A O 1
ATOM 1557 N N . GLN A 1 195 ? -14.162 3.486 27.602 1.00 95.00 195 GLN A N 1
ATOM 1558 C CA . GLN A 1 195 ? -12.854 3.550 28.271 1.00 95.00 195 GLN A CA 1
ATOM 1559 C C . GLN A 1 195 ? -11.941 4.587 27.600 1.00 95.00 195 GLN A C 1
ATOM 1561 O O . GLN A 1 195 ? -12.152 4.941 26.437 1.00 95.00 195 GLN A O 1
ATOM 1566 N N . PRO A 1 196 ? -10.911 5.117 28.287 1.00 95.19 196 PRO A N 1
ATOM 1567 C CA . PRO A 1 196 ? -9.907 5.939 27.622 1.00 95.19 196 PRO A CA 1
ATOM 1568 C C . PRO A 1 196 ? -9.127 5.131 26.575 1.00 95.19 196 PRO A C 1
ATOM 1570 O O . PRO A 1 196 ? -8.875 3.943 26.757 1.00 95.19 196 PRO A O 1
ATOM 1573 N N . PHE A 1 197 ? -8.704 5.812 25.507 1.00 96.62 197 PHE A N 1
ATOM 1574 C CA . PHE A 1 197 ? -7.856 5.231 24.465 1.00 96.62 197 PHE A CA 1
ATOM 1575 C C . PHE A 1 197 ? -6.585 4.605 25.064 1.00 96.62 197 PHE A C 1
ATOM 1577 O O . PHE A 1 197 ? -5.950 5.246 25.915 1.00 96.62 197 PHE A O 1
ATOM 1584 N N . PRO A 1 198 ? -6.196 3.394 24.627 1.00 94.19 198 PRO A N 1
ATOM 1585 C CA . PRO A 1 198 ? -5.085 2.661 25.205 1.00 94.19 198 PRO A CA 1
ATOM 1586 C C . PRO A 1 198 ? -3.774 3.416 25.015 1.00 94.19 198 PRO A C 1
ATOM 1588 O O . PRO A 1 198 ? -3.560 4.158 24.052 1.00 94.19 198 PRO A O 1
ATOM 1591 N N . ARG A 1 199 ? -2.861 3.232 25.967 1.00 94.38 199 ARG A N 1
ATOM 1592 C CA . ARG A 1 199 ? -1.514 3.774 25.832 1.00 94.38 199 ARG A CA 1
ATOM 1593 C C . ARG A 1 199 ? -0.762 2.945 24.799 1.00 94.38 199 ARG A C 1
ATOM 1595 O O . ARG A 1 199 ? -0.512 1.773 25.044 1.00 94.38 199 ARG A O 1
ATOM 1602 N N . LEU A 1 200 ? -0.359 3.595 23.712 1.00 93.94 200 LEU A N 1
ATOM 1603 C CA . LEU A 1 200 ? 0.466 2.961 22.692 1.00 93.94 200 LEU A CA 1
ATOM 1604 C C . LEU A 1 200 ? 1.867 2.645 23.235 1.00 93.94 200 LEU A C 1
ATOM 1606 O O . LEU A 1 200 ? 2.421 3.438 24.009 1.00 93.94 200 LEU A O 1
ATOM 1610 N N . GLU A 1 201 ? 2.460 1.537 22.788 1.00 90.75 201 GLU A N 1
ATOM 1611 C CA . GLU A 1 201 ? 3.843 1.164 23.129 1.00 90.75 201 GLU A CA 1
ATOM 1612 C C . GLU A 1 201 ? 4.842 2.238 22.674 1.00 90.75 201 GLU A C 1
ATOM 1614 O O . GLU A 1 201 ? 5.823 2.537 23.359 1.00 90.75 201 GLU A O 1
ATOM 1619 N N . GLN A 1 202 ? 4.563 2.864 21.529 1.00 93.31 202 GLN A N 1
ATOM 1620 C CA . GLN A 1 202 ? 5.366 3.933 20.952 1.00 93.31 202 GLN A CA 1
ATOM 1621 C C . GLN A 1 202 ? 4.503 4.950 20.199 1.00 93.31 202 GLN A C 1
ATOM 1623 O O . GLN A 1 202 ? 3.372 4.680 19.804 1.00 93.31 202 GLN A O 1
ATOM 1628 N N . ASN A 1 203 ? 5.045 6.152 19.987 1.00 93.94 203 ASN A N 1
ATOM 1629 C CA . ASN A 1 203 ? 4.367 7.167 19.184 1.00 93.94 203 ASN A CA 1
ATOM 1630 C C . ASN A 1 203 ? 4.398 6.782 17.704 1.00 93.94 203 ASN A C 1
ATOM 1632 O O . ASN A 1 203 ? 5.468 6.502 17.157 1.00 93.94 203 ASN A O 1
ATOM 1636 N N . PHE A 1 204 ? 3.253 6.870 17.029 1.00 94.38 204 PHE A N 1
ATOM 1637 C CA . PHE A 1 204 ? 3.196 6.610 15.597 1.00 94.38 204 PHE A CA 1
ATOM 1638 C C . PHE A 1 204 ? 3.949 7.684 14.803 1.00 94.38 204 PHE A C 1
ATOM 1640 O O . PHE A 1 204 ? 3.665 8.877 14.916 1.00 94.38 204 PHE A O 1
ATOM 1647 N N . LYS A 1 205 ? 4.886 7.252 13.956 1.00 93.75 205 LYS A N 1
ATOM 1648 C CA . LYS A 1 205 ? 5.625 8.103 13.027 1.00 93.75 205 LYS A CA 1
ATOM 1649 C C . LYS A 1 205 ? 5.466 7.526 11.623 1.00 93.75 205 LYS A C 1
ATOM 1651 O O . LYS A 1 205 ? 5.964 6.427 11.384 1.00 93.75 205 LYS A O 1
ATOM 1656 N N . PRO A 1 206 ? 4.833 8.242 10.674 1.00 90.75 206 PRO A N 1
ATOM 1657 C CA . PRO A 1 206 ? 4.631 7.730 9.317 1.00 90.75 206 PRO A CA 1
ATOM 1658 C C . PRO A 1 206 ? 5.928 7.276 8.635 1.00 90.75 206 PRO A C 1
ATOM 1660 O O . PRO A 1 206 ? 5.939 6.272 7.936 1.00 90.75 206 PRO A O 1
ATOM 1663 N N . ARG A 1 207 ? 7.041 7.973 8.889 1.00 87.12 207 ARG A N 1
ATOM 1664 C CA . ARG A 1 207 ? 8.361 7.618 8.353 1.00 87.12 207 ARG A CA 1
ATOM 1665 C C . ARG A 1 207 ? 8.842 6.228 8.783 1.00 87.12 207 ARG A C 1
ATOM 1667 O O . ARG A 1 207 ? 9.499 5.562 7.993 1.00 87.12 207 ARG A O 1
ATOM 1674 N N . ASP A 1 208 ? 8.523 5.823 10.008 1.00 88.94 208 ASP A N 1
ATOM 1675 C CA . ASP A 1 208 ? 9.118 4.645 10.645 1.00 88.94 208 ASP A CA 1
ATOM 1676 C C . ASP A 1 208 ? 8.140 3.459 10.671 1.00 88.94 208 ASP A C 1
ATOM 1678 O O . ASP A 1 208 ? 8.560 2.307 10.678 1.00 88.94 208 ASP A O 1
ATOM 1682 N N . HIS A 1 209 ? 6.828 3.728 10.680 1.00 94.75 209 HIS A N 1
ATOM 1683 C CA . HIS A 1 209 ? 5.803 2.728 10.999 1.00 94.75 209 HIS A CA 1
ATOM 1684 C C . HIS A 1 209 ? 4.806 2.455 9.864 1.00 94.75 209 HIS A C 1
ATOM 1686 O O . HIS A 1 209 ? 3.861 1.694 10.059 1.00 94.75 209 HIS A O 1
ATOM 1692 N N . MET A 1 210 ? 4.970 3.047 8.675 1.00 94.81 210 MET A N 1
ATOM 1693 C CA . MET A 1 210 ? 4.013 2.842 7.573 1.00 94.81 210 MET A CA 1
ATOM 1694 C C . MET A 1 210 ? 4.006 1.408 7.020 1.00 94.81 210 MET A C 1
ATOM 1696 O O . MET A 1 210 ? 3.007 0.969 6.457 1.00 94.81 210 MET A O 1
ATOM 1700 N N . THR A 1 211 ? 5.074 0.637 7.231 1.00 94.81 211 THR A N 1
ATOM 1701 C CA . THR A 1 211 ? 5.090 -0.797 6.906 1.00 94.81 211 THR A CA 1
ATOM 1702 C C . THR A 1 211 ? 4.028 -1.584 7.682 1.00 94.81 211 THR A C 1
ATOM 1704 O O . THR A 1 211 ? 3.530 -2.577 7.163 1.00 94.81 211 THR A O 1
ATOM 1707 N N . ALA A 1 212 ? 3.603 -1.113 8.864 1.00 96.38 212 ALA A N 1
ATOM 1708 C CA . ALA A 1 212 ? 2.485 -1.697 9.607 1.00 96.38 212 ALA A CA 1
ATOM 1709 C C . ALA A 1 212 ? 1.150 -1.558 8.853 1.00 96.38 212 ALA A C 1
ATOM 1711 O O . ALA A 1 212 ? 0.368 -2.500 8.818 1.00 96.38 212 ALA A O 1
ATOM 1712 N N . TYR A 1 213 ? 0.910 -0.412 8.206 1.00 97.81 213 TYR A N 1
ATOM 1713 C CA . TYR A 1 213 ? -0.281 -0.195 7.374 1.00 97.81 213 TYR A CA 1
ATOM 1714 C C . TYR A 1 213 ? -0.236 -1.030 6.089 1.00 97.81 213 TYR A C 1
ATOM 1716 O O . TYR A 1 213 ? -1.219 -1.680 5.749 1.00 97.81 213 TYR A O 1
ATOM 1724 N N . LEU A 1 214 ? 0.917 -1.064 5.408 1.00 97.50 214 LEU A N 1
ATOM 1725 C CA . LEU A 1 214 ? 1.130 -1.927 4.238 1.00 97.50 214 LEU A CA 1
ATOM 1726 C C . LEU A 1 214 ? 0.849 -3.396 4.571 1.00 97.50 214 LEU A C 1
ATOM 1728 O O . LEU A 1 214 ? 0.123 -4.067 3.841 1.00 97.50 214 LEU A O 1
ATOM 1732 N N . GLY A 1 215 ? 1.404 -3.868 5.688 1.00 97.31 215 GLY A N 1
ATOM 1733 C CA . GLY A 1 215 ? 1.218 -5.227 6.165 1.00 97.31 215 GLY A CA 1
ATOM 1734 C C . GLY A 1 215 ? -0.230 -5.544 6.515 1.00 97.31 215 GLY A C 1
ATOM 1735 O O . GLY A 1 215 ? -0.767 -6.539 6.030 1.00 97.31 215 GLY A O 1
ATOM 1736 N N . LEU A 1 216 ? -0.879 -4.674 7.298 1.00 98.00 216 LEU A N 1
ATOM 1737 C CA . LEU A 1 216 ? -2.279 -4.852 7.672 1.00 98.00 216 LEU A CA 1
ATOM 1738 C C . LEU A 1 216 ? -3.181 -4.894 6.439 1.00 98.00 216 LEU A C 1
ATOM 1740 O O . LEU A 1 216 ? -4.013 -5.785 6.324 1.00 98.00 216 LEU A O 1
ATOM 1744 N N . MET A 1 217 ? -3.007 -3.965 5.498 1.00 98.44 217 MET A N 1
ATOM 1745 C CA . MET A 1 217 ? -3.811 -3.934 4.277 1.00 98.44 217 MET A CA 1
ATOM 1746 C C . MET A 1 217 ? -3.615 -5.198 3.434 1.00 98.44 217 MET A C 1
ATOM 1748 O O . MET A 1 217 ? -4.581 -5.732 2.895 1.00 98.44 217 MET A O 1
ATOM 1752 N N . ALA A 1 218 ? -2.389 -5.718 3.346 1.00 98.06 218 ALA A N 1
ATOM 1753 C CA . ALA A 1 218 ? -2.116 -6.970 2.646 1.00 98.06 218 ALA A CA 1
ATOM 1754 C C . ALA A 1 218 ? -2.832 -8.166 3.303 1.00 98.06 218 ALA A C 1
ATOM 1756 O O . ALA A 1 218 ? -3.451 -8.979 2.609 1.00 98.06 218 ALA A O 1
ATOM 1757 N N . ASP A 1 219 ? -2.796 -8.251 4.635 1.00 97.50 219 ASP A N 1
ATOM 1758 C CA . ASP A 1 219 ? -3.507 -9.288 5.388 1.00 97.50 219 ASP A CA 1
ATOM 1759 C C . ASP A 1 219 ? -5.037 -9.122 5.261 1.00 97.50 219 ASP A C 1
ATOM 1761 O O . ASP A 1 219 ? -5.746 -10.110 5.068 1.00 97.50 219 ASP A O 1
ATOM 1765 N N . LEU A 1 220 ? -5.551 -7.885 5.252 1.00 97.31 220 LEU A N 1
ATOM 1766 C CA . LEU A 1 220 ? -6.964 -7.568 5.009 1.00 97.31 220 LEU A CA 1
ATOM 1767 C C . LEU A 1 220 ? -7.428 -7.954 3.602 1.00 97.31 220 LEU A C 1
ATOM 1769 O O . LEU A 1 220 ? -8.531 -8.472 3.433 1.00 97.31 220 LEU A O 1
ATOM 1773 N N . ILE A 1 221 ? -6.591 -7.740 2.588 1.00 97.62 221 ILE A N 1
ATOM 1774 C CA . ILE A 1 221 ? -6.850 -8.181 1.214 1.00 97.62 221 ILE A CA 1
ATOM 1775 C C . ILE A 1 221 ? -7.001 -9.705 1.173 1.00 97.62 221 ILE A C 1
ATOM 1777 O O . ILE A 1 221 ? -7.960 -10.206 0.582 1.00 97.62 221 ILE A O 1
ATOM 1781 N N . LYS A 1 222 ? -6.108 -10.452 1.837 1.00 96.31 222 LYS A N 1
ATOM 1782 C CA . LYS A 1 222 ? -6.246 -11.913 1.939 1.00 96.31 222 LYS A CA 1
ATOM 1783 C C . LYS A 1 222 ? -7.499 -12.327 2.692 1.00 96.31 222 LYS A C 1
ATOM 1785 O O . LYS A 1 222 ? -8.216 -13.223 2.254 1.00 96.31 222 LYS A O 1
ATOM 1790 N N . PHE A 1 223 ? -7.781 -11.649 3.795 1.00 95.56 223 PHE A N 1
ATOM 1791 C CA . PHE A 1 223 ? 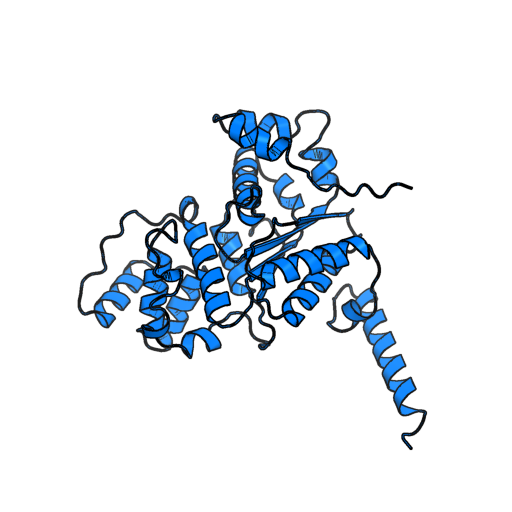-8.969 -11.883 4.598 1.00 95.56 223 PHE A CA 1
ATOM 1792 C C . PHE A 1 223 ? -10.270 -11.652 3.812 1.00 95.56 223 PHE A C 1
ATOM 1794 O O . PHE A 1 223 ? -11.208 -12.433 3.934 1.00 95.56 223 PHE A O 1
ATOM 1801 N N . CYS A 1 224 ? -10.298 -10.658 2.919 1.00 94.94 224 CYS A N 1
ATOM 1802 C CA . CYS A 1 224 ? -11.416 -10.407 2.004 1.00 94.94 224 CYS A CA 1
ATOM 1803 C C . CYS A 1 224 ? -11.563 -11.457 0.882 1.00 94.94 224 CYS A C 1
ATOM 1805 O O . CYS A 1 224 ? -12.433 -11.305 0.024 1.00 94.94 224 CYS A O 1
ATOM 1807 N N . GLY A 1 225 ? -10.738 -12.511 0.871 1.00 94.75 225 GLY A N 1
ATOM 1808 C CA . GLY A 1 225 ? -10.825 -13.637 -0.060 1.00 94.75 225 GLY A CA 1
ATOM 1809 C C . GLY A 1 225 ? -9.924 -13.533 -1.292 1.00 94.75 225 GLY A C 1
ATOM 1810 O O . GLY A 1 225 ? -9.985 -14.406 -2.159 1.00 94.75 225 GLY A O 1
ATOM 1811 N N . TYR A 1 226 ? -9.079 -12.504 -1.391 1.00 97.31 226 TYR A N 1
ATOM 1812 C CA . TYR A 1 226 ? -8.127 -12.374 -2.497 1.00 97.31 226 TYR A CA 1
ATOM 1813 C C . TYR A 1 226 ? -6.831 -13.137 -2.208 1.00 97.31 226 TYR A C 1
ATOM 1815 O O . TYR A 1 226 ? -6.456 -13.386 -1.065 1.00 97.31 226 TYR A O 1
ATOM 1823 N N . LYS A 1 227 ? -6.088 -13.506 -3.251 1.00 97.56 227 LYS A N 1
ATOM 1824 C CA . LYS A 1 227 ? -4.885 -14.341 -3.084 1.00 97.56 227 LYS A CA 1
ATOM 1825 C C . LYS A 1 227 ? -3.672 -13.603 -2.511 1.00 97.56 227 LYS A C 1
ATOM 1827 O O . LYS A 1 227 ? -2.719 -14.256 -2.087 1.00 97.56 227 LYS A O 1
ATOM 1832 N N . GLY A 1 228 ? -3.711 -12.273 -2.470 1.00 97.88 228 GLY A N 1
ATOM 1833 C CA . GLY A 1 228 ? -2.634 -11.392 -2.017 1.00 97.88 228 GLY A CA 1
ATOM 1834 C C . GLY A 1 228 ? -2.704 -10.029 -2.706 1.00 97.88 228 GLY A C 1
ATOM 1835 O O . GLY A 1 228 ? -3.571 -9.808 -3.559 1.00 97.88 228 GLY A O 1
ATOM 1836 N N . TRP A 1 229 ? -1.790 -9.131 -2.341 1.00 98.62 229 TRP A N 1
ATOM 1837 C CA . TRP A 1 229 ? -1.703 -7.790 -2.912 1.00 98.62 229 TRP A CA 1
ATOM 1838 C C . TRP A 1 229 ? -0.544 -7.682 -3.902 1.00 98.62 229 TRP A C 1
ATOM 1840 O O . TRP A 1 229 ? 0.616 -7.839 -3.533 1.00 98.62 229 TRP A O 1
ATOM 1850 N N . VAL A 1 230 ? -0.847 -7.399 -5.165 1.00 98.69 230 VAL A N 1
ATOM 1851 C CA . VAL A 1 230 ? 0.158 -7.098 -6.186 1.00 98.69 230 VAL A CA 1
ATOM 1852 C C . VAL A 1 230 ? 0.284 -5.583 -6.329 1.00 98.69 230 VAL A C 1
ATOM 1854 O O . VAL A 1 230 ? -0.701 -4.901 -6.608 1.00 98.69 230 VAL A O 1
ATOM 1857 N N . ILE A 1 231 ? 1.484 -5.035 -6.155 1.00 98.44 231 ILE A N 1
ATOM 1858 C CA . ILE A 1 231 ? 1.752 -3.604 -6.331 1.00 98.44 231 ILE A CA 1
ATOM 1859 C C . ILE A 1 231 ? 2.636 -3.420 -7.560 1.00 98.44 231 ILE A C 1
ATOM 1861 O O . ILE A 1 231 ? 3.756 -3.921 -7.631 1.00 98.44 231 ILE A O 1
ATOM 1865 N N . LEU A 1 232 ? 2.124 -2.676 -8.531 1.00 97.88 232 LEU A N 1
ATOM 1866 C CA . LEU A 1 232 ? 2.805 -2.354 -9.774 1.00 97.88 232 LEU A CA 1
ATOM 1867 C C . LEU A 1 232 ? 3.302 -0.913 -9.710 1.00 97.88 232 LEU A C 1
ATOM 1869 O O . LEU A 1 232 ? 2.511 0.004 -9.481 1.00 97.88 232 LEU A O 1
ATOM 1873 N N . ILE A 1 233 ? 4.605 -0.717 -9.899 1.00 94.62 233 ILE A N 1
ATOM 1874 C CA . ILE A 1 233 ? 5.257 0.593 -9.794 1.00 94.62 233 ILE A CA 1
ATOM 1875 C C . ILE A 1 233 ? 5.785 0.998 -11.166 1.00 94.62 233 ILE A C 1
ATOM 1877 O O . ILE A 1 233 ? 6.690 0.360 -11.687 1.00 94.62 233 ILE A O 1
ATOM 1881 N N . ASP A 1 234 ? 5.271 2.078 -11.730 1.00 93.56 234 ASP A N 1
ATOM 1882 C CA . ASP A 1 234 ? 5.793 2.688 -12.950 1.00 93.56 234 ASP A CA 1
ATOM 1883 C C . ASP A 1 234 ? 6.709 3.883 -12.635 1.00 93.56 234 ASP A C 1
ATOM 1885 O O . ASP A 1 234 ? 6.667 4.452 -11.538 1.00 93.56 234 ASP A O 1
ATOM 1889 N N . GLU A 1 235 ? 7.520 4.278 -13.615 1.00 89.44 235 GLU A N 1
ATOM 1890 C CA . GLU A 1 235 ? 8.464 5.404 -13.545 1.00 89.44 235 GLU A CA 1
ATOM 1891 C C . GLU A 1 235 ? 9.467 5.321 -12.373 1.00 89.44 235 GLU A C 1
ATOM 1893 O O . GLU A 1 235 ? 9.804 6.327 -11.733 1.00 89.44 235 GLU A O 1
ATOM 1898 N N . LEU A 1 236 ? 9.984 4.122 -12.078 1.00 83.88 236 LEU A N 1
ATOM 1899 C CA . LEU A 1 236 ? 10.934 3.915 -10.978 1.00 83.88 236 LEU A CA 1
ATOM 1900 C C . LEU A 1 236 ? 12.190 4.803 -11.104 1.00 83.88 236 LEU A C 1
ATOM 1902 O O . LEU A 1 236 ? 12.761 5.224 -10.094 1.00 83.88 236 LEU A O 1
ATOM 1906 N N . GLU A 1 237 ? 12.593 5.159 -12.329 1.00 82.50 237 GLU A N 1
ATOM 1907 C CA . GLU A 1 237 ? 13.733 6.041 -12.608 1.00 82.50 237 GLU A CA 1
ATOM 1908 C C . GLU A 1 237 ? 13.638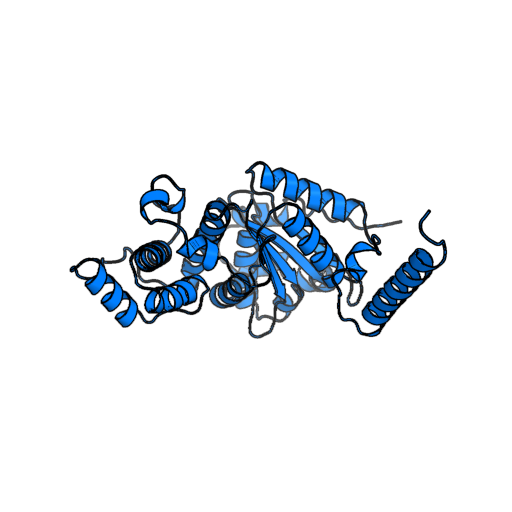 7.426 -11.962 1.00 82.50 237 GLU A C 1
ATOM 1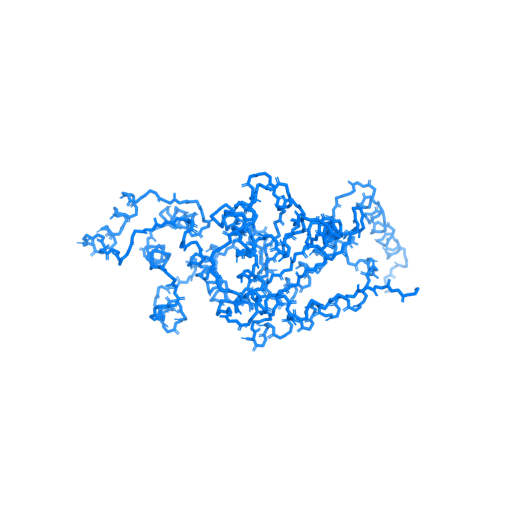910 O O . GLU A 1 237 ? 14.661 8.090 -11.771 1.00 82.50 237 GLU A O 1
ATOM 1915 N N . LEU A 1 238 ? 12.443 7.868 -11.558 1.00 86.94 238 LEU A N 1
ATOM 1916 C CA . LEU A 1 238 ? 12.279 9.134 -10.852 1.00 86.94 238 LEU A CA 1
ATOM 1917 C C . LEU A 1 238 ? 12.963 9.153 -9.484 1.00 86.94 238 LEU A C 1
ATOM 1919 O O . LEU A 1 238 ? 13.326 10.235 -9.015 1.00 86.94 238 LEU A O 1
ATOM 1923 N N . MET A 1 239 ? 13.229 7.990 -8.876 1.00 78.00 239 MET A N 1
ATOM 1924 C CA . MET A 1 239 ? 14.064 7.908 -7.673 1.00 78.00 239 MET A CA 1
ATOM 1925 C C . MET A 1 239 ? 15.465 8.488 -7.915 1.00 78.00 239 MET A C 1
ATOM 1927 O O . MET A 1 239 ? 16.028 9.116 -7.020 1.00 78.00 239 MET A O 1
ATOM 1931 N N . GLY A 1 240 ? 15.999 8.370 -9.135 1.00 75.12 240 GLY A N 1
ATOM 1932 C CA . GLY A 1 240 ? 17.311 8.906 -9.494 1.00 75.12 240 GLY A CA 1
ATOM 1933 C C . GLY A 1 240 ? 17.407 10.432 -9.445 1.00 75.12 240 GLY A C 1
ATOM 1934 O O . GLY A 1 240 ? 18.497 10.979 -9.299 1.00 75.12 240 GLY A O 1
ATOM 1935 N N . ARG A 1 241 ? 16.268 11.134 -9.490 1.00 84.38 241 ARG A N 1
ATOM 1936 C CA . ARG A 1 241 ? 16.205 12.602 -9.385 1.00 84.38 241 ARG A CA 1
ATOM 1937 C C . ARG A 1 241 ? 16.272 13.107 -7.941 1.00 84.38 241 ARG A C 1
ATOM 1939 O O . ARG A 1 241 ? 16.359 14.313 -7.724 1.00 84.38 241 ARG A O 1
ATOM 1946 N N . LEU A 1 242 ? 16.195 12.214 -6.954 1.00 80.94 242 LEU A N 1
ATOM 1947 C CA . LEU A 1 242 ? 16.262 12.576 -5.541 1.00 80.94 242 LEU A CA 1
ATOM 1948 C C . LEU A 1 242 ? 17.704 12.894 -5.119 1.00 80.94 242 LEU A C 1
ATOM 1950 O O . LEU A 1 242 ? 18.668 12.379 -5.688 1.00 80.94 242 LEU A O 1
ATOM 1954 N N . GLY A 1 243 ? 17.857 13.701 -4.067 1.00 82.31 243 GLY A N 1
ATOM 1955 C CA . GLY A 1 243 ? 19.149 13.897 -3.402 1.00 82.31 243 GLY A CA 1
ATOM 1956 C C . GLY A 1 243 ? 19.655 12.611 -2.734 1.00 82.31 243 GLY A C 1
ATOM 1957 O O . GLY A 1 243 ? 18.880 11.696 -2.465 1.00 82.31 243 GLY A O 1
ATOM 1958 N N . ARG A 1 244 ? 20.955 12.536 -2.422 1.00 73.56 244 ARG A N 1
ATOM 1959 C CA . ARG A 1 244 ? 21.615 11.300 -1.945 1.00 73.56 244 ARG A CA 1
ATOM 1960 C C . ARG A 1 244 ? 20.929 10.639 -0.736 1.00 73.56 244 ARG A C 1
ATOM 1962 O O . ARG A 1 244 ? 20.642 9.448 -0.777 1.00 73.56 244 ARG A O 1
ATOM 1969 N N . GLN A 1 245 ? 20.616 11.403 0.316 1.00 75.31 245 GLN A N 1
ATOM 1970 C CA . GLN A 1 245 ? 19.949 10.864 1.516 1.00 75.31 245 GLN A CA 1
ATOM 1971 C C . GLN A 1 245 ? 18.531 10.350 1.215 1.00 75.31 245 GLN A C 1
ATOM 1973 O O . GLN A 1 245 ? 18.119 9.303 1.711 1.00 75.31 245 GLN A O 1
ATOM 1978 N N . SER A 1 246 ? 17.801 11.067 0.362 1.00 80.75 246 SER A N 1
ATOM 1979 C CA . SER A 1 246 ? 16.476 10.671 -0.115 1.00 80.75 246 SER A CA 1
ATOM 1980 C C . SER A 1 246 ? 16.525 9.404 -0.971 1.00 80.75 246 SER A C 1
ATOM 1982 O O . SER A 1 246 ? 15.656 8.550 -0.828 1.00 80.75 246 SER A O 1
ATOM 1984 N N . ARG A 1 247 ? 17.555 9.232 -1.812 1.00 78.31 247 ARG A N 1
ATOM 1985 C CA . ARG A 1 247 ? 17.772 7.984 -2.564 1.00 78.31 247 ARG A CA 1
ATOM 1986 C C . ARG A 1 247 ? 18.043 6.803 -1.645 1.00 78.31 247 ARG A C 1
ATOM 1988 O O . ARG A 1 247 ? 17.407 5.773 -1.817 1.00 78.31 247 ARG A O 1
ATOM 1995 N N . LEU A 1 248 ? 18.890 6.968 -0.625 1.00 73.75 248 LEU A N 1
ATOM 1996 C CA . LEU A 1 248 ? 19.124 5.922 0.377 1.00 73.75 248 LEU A CA 1
ATOM 1997 C C . LEU A 1 248 ? 17.810 5.477 1.040 1.00 73.75 248 LEU A C 1
ATOM 1999 O O . LEU A 1 248 ? 17.539 4.282 1.126 1.00 73.75 248 LEU A O 1
ATOM 2003 N N . ALA A 1 249 ? 16.969 6.421 1.474 1.00 76.81 249 ALA A N 1
ATOM 2004 C CA . ALA A 1 249 ? 15.658 6.091 2.034 1.00 76.81 249 ALA A CA 1
ATOM 2005 C C . ALA A 1 249 ? 14.760 5.367 1.014 1.00 76.81 249 ALA A C 1
ATOM 2007 O O . ALA A 1 249 ? 14.148 4.355 1.346 1.00 76.81 249 ALA A O 1
ATOM 2008 N N . ALA A 1 250 ? 14.728 5.838 -0.237 1.00 80.81 250 ALA A N 1
ATOM 2009 C CA . ALA A 1 250 ? 13.954 5.211 -1.304 1.00 80.81 250 ALA A CA 1
ATOM 2010 C C . ALA A 1 250 ? 14.409 3.775 -1.604 1.00 80.81 250 ALA A C 1
ATOM 2012 O O . ALA A 1 250 ? 13.568 2.898 -1.772 1.00 80.81 250 ALA A O 1
ATOM 2013 N N . TYR A 1 251 ? 15.716 3.513 -1.613 1.00 77.50 251 TYR A N 1
ATOM 2014 C CA . TYR A 1 251 ? 16.262 2.178 -1.862 1.00 77.50 251 TYR A CA 1
ATOM 2015 C C . TYR A 1 251 ? 15.999 1.221 -0.703 1.00 77.50 251 TYR A C 1
ATOM 2017 O O . TYR A 1 251 ? 15.687 0.063 -0.951 1.00 77.50 251 TYR A O 1
ATOM 2025 N N . ARG A 1 252 ? 16.031 1.693 0.550 1.00 79.00 252 ARG A N 1
ATOM 2026 C CA . ARG A 1 252 ? 15.626 0.874 1.709 1.00 79.00 252 ARG A CA 1
ATOM 2027 C C . ARG A 1 252 ? 14.157 0.466 1.620 1.00 79.00 252 ARG A C 1
ATOM 2029 O O . ARG A 1 252 ? 13.828 -0.695 1.838 1.00 79.00 252 ARG A O 1
ATOM 2036 N N . ASN A 1 253 ? 13.290 1.405 1.246 1.00 86.19 253 ASN A N 1
ATOM 2037 C CA . ASN A 1 253 ? 11.871 1.126 1.048 1.00 86.19 253 ASN A CA 1
ATOM 2038 C C . ASN A 1 253 ? 11.648 0.155 -0.117 1.00 86.19 253 ASN A C 1
ATOM 2040 O O . ASN A 1 253 ? 10.865 -0.779 0.011 1.00 86.19 253 ASN A O 1
ATOM 2044 N N . LEU A 1 254 ? 12.352 0.350 -1.236 1.00 83.00 254 LEU A N 1
ATOM 2045 C CA . LEU A 1 254 ? 12.266 -0.527 -2.400 1.00 83.00 254 LEU A CA 1
ATOM 2046 C C . LEU A 1 254 ? 12.778 -1.941 -2.090 1.00 83.00 254 LEU A C 1
ATOM 2048 O O . LEU A 1 254 ? 12.145 -2.902 -2.503 1.00 83.00 254 LEU A O 1
ATOM 2052 N N . TYR A 1 255 ? 13.872 -2.072 -1.337 1.00 79.12 255 TYR A N 1
ATOM 2053 C CA . TYR A 1 255 ? 14.408 -3.359 -0.881 1.00 79.12 255 TYR A CA 1
ATOM 2054 C C . TYR A 1 255 ? 13.370 -4.143 -0.074 1.00 79.12 255 TYR A C 1
ATOM 2056 O O . TYR A 1 255 ? 13.138 -5.319 -0.344 1.00 79.12 255 TYR A O 1
ATOM 2064 N N . TRP A 1 256 ? 12.708 -3.466 0.871 1.00 85.62 256 TRP A N 1
ATOM 2065 C CA . TRP A 1 256 ? 11.626 -4.054 1.658 1.00 85.62 256 TRP A CA 1
ATOM 2066 C C . TRP A 1 256 ? 10.427 -4.432 0.777 1.00 85.62 256 TRP A C 1
ATOM 2068 O O . TRP A 1 256 ? 9.985 -5.574 0.823 1.00 85.62 256 TRP A O 1
ATOM 2078 N N . LEU A 1 257 ? 9.951 -3.517 -0.078 1.00 87.94 257 LEU A N 1
ATOM 2079 C CA . LEU A 1 257 ? 8.810 -3.745 -0.977 1.00 87.94 257 LEU A CA 1
ATOM 2080 C C . LEU A 1 257 ? 9.043 -4.919 -1.935 1.00 87.94 257 LEU A C 1
ATOM 2082 O O . LEU A 1 257 ? 8.147 -5.721 -2.164 1.00 87.94 257 LEU A O 1
ATOM 2086 N N . LEU A 1 258 ? 10.245 -5.020 -2.498 1.00 83.31 258 LEU A N 1
ATOM 2087 C CA . LEU A 1 258 ? 10.624 -6.100 -3.405 1.00 83.31 258 LEU A CA 1
ATOM 2088 C C . LEU A 1 258 ? 10.964 -7.399 -2.666 1.00 83.31 258 LEU A C 1
ATOM 2090 O O . LEU A 1 258 ? 11.339 -8.360 -3.328 1.00 83.31 258 LEU A O 1
ATOM 2094 N N . ASN A 1 259 ? 10.861 -7.458 -1.334 1.00 85.25 259 ASN A N 1
ATOM 2095 C CA . ASN A 1 259 ? 11.230 -8.642 -0.560 1.00 85.25 259 ASN A CA 1
ATOM 2096 C C . ASN A 1 259 ? 12.635 -9.166 -0.925 1.00 85.25 259 ASN A C 1
ATOM 2098 O O . ASN A 1 259 ? 12.866 -10.369 -1.046 1.00 85.25 259 ASN A O 1
ATOM 2102 N N . ILE A 1 260 ? 13.587 -8.261 -1.165 1.00 68.75 260 ILE A N 1
ATOM 2103 C CA . ILE A 1 260 ? 14.949 -8.682 -1.495 1.00 68.75 260 ILE A CA 1
ATOM 2104 C C . ILE A 1 260 ? 15.519 -9.342 -0.232 1.00 68.75 260 ILE A C 1
ATOM 2106 O O . ILE A 1 260 ? 15.527 -8.740 0.839 1.00 68.75 260 ILE A O 1
ATOM 2110 N N . GLY A 1 261 ? 15.932 -10.606 -0.333 1.00 64.44 261 GLY A N 1
ATOM 2111 C CA . GLY A 1 261 ? 16.394 -11.405 0.807 1.00 64.44 261 GLY A CA 1
ATOM 2112 C C . GLY A 1 261 ? 15.355 -12.362 1.400 1.00 64.44 261 GLY A C 1
ATOM 2113 O O . GLY A 1 261 ? 15.727 -13.167 2.251 1.00 64.44 261 GLY A O 1
ATOM 2114 N N . GLY A 1 262 ? 14.098 -12.330 0.942 1.00 70.81 262 GLY A N 1
ATOM 2115 C CA . GLY A 1 262 ? 13.101 -13.364 1.246 1.00 70.81 262 GLY A CA 1
ATOM 2116 C C . GLY A 1 262 ? 12.554 -13.374 2.679 1.00 70.81 262 GLY A C 1
ATOM 2117 O O . GLY A 1 262 ? 11.943 -14.361 3.081 1.00 70.81 262 GLY A O 1
ATOM 2118 N N . GLU A 1 263 ? 12.776 -12.311 3.455 1.00 74.50 263 GLU A N 1
ATOM 2119 C CA . GLU A 1 263 ? 12.336 -12.190 4.857 1.00 74.50 263 GLU A CA 1
ATOM 2120 C C . GLU A 1 263 ? 10.967 -11.490 5.000 1.00 74.50 263 GLU A C 1
ATOM 2122 O O . GLU A 1 263 ? 10.475 -11.297 6.108 1.00 74.50 263 GLU A O 1
ATOM 2127 N N . HIS A 1 264 ? 10.337 -11.069 3.900 1.00 77.75 264 HIS A N 1
ATOM 2128 C CA . HIS A 1 264 ? 9.058 -10.364 3.939 1.00 77.75 264 HIS A CA 1
ATOM 2129 C C . HIS A 1 264 ? 7.911 -11.312 4.293 1.00 77.75 264 HIS A C 1
ATOM 2131 O O . HIS A 1 264 ? 7.640 -12.280 3.587 1.00 77.75 264 HIS A O 1
ATOM 2137 N N . GLU A 1 265 ? 7.189 -10.988 5.362 1.00 88.56 265 GLU A N 1
ATOM 2138 C CA . GLU A 1 265 ? 6.121 -11.835 5.905 1.00 88.56 265 GLU A CA 1
ATOM 2139 C C . GLU A 1 265 ? 4.718 -11.411 5.450 1.00 88.56 265 GLU A C 1
ATOM 2141 O O . GLU A 1 265 ? 3.736 -12.096 5.734 1.00 88.56 265 GLU A O 1
ATOM 2146 N N . TYR A 1 266 ? 4.571 -10.254 4.797 1.00 95.75 266 TYR A N 1
ATOM 2147 C CA . TYR A 1 266 ? 3.260 -9.783 4.337 1.00 95.75 266 TYR A CA 1
ATOM 2148 C C . TYR A 1 266 ? 2.953 -10.291 2.932 1.00 95.75 266 TYR A C 1
ATOM 2150 O O . TYR A 1 266 ? 3.859 -10.345 2.097 1.00 95.75 266 TYR A O 1
ATOM 2158 N N . PRO A 1 267 ? 1.687 -10.622 2.632 1.00 96.62 267 PRO A N 1
ATOM 2159 C CA . PRO A 1 267 ? 1.291 -11.133 1.331 1.00 96.62 267 PRO A CA 1
ATOM 2160 C C . PRO A 1 267 ? 1.236 -10.007 0.293 1.00 96.62 267 PRO A C 1
ATOM 2162 O O . PRO A 1 267 ? 0.165 -9.618 -0.178 1.00 96.62 267 PRO A O 1
ATOM 2165 N N . ILE A 1 268 ? 2.418 -9.512 -0.070 1.00 97.94 268 ILE A N 1
ATOM 2166 C CA . ILE A 1 268 ? 2.664 -8.459 -1.048 1.00 97.94 268 ILE A CA 1
ATOM 2167 C C . ILE A 1 268 ? 3.633 -9.004 -2.096 1.00 97.94 268 ILE A C 1
ATOM 2169 O O . ILE A 1 268 ? 4.667 -9.571 -1.754 1.00 97.94 268 ILE A O 1
ATOM 2173 N N . TYR A 1 269 ? 3.314 -8.794 -3.367 1.00 97.56 269 TYR A N 1
ATOM 2174 C CA . TYR A 1 269 ? 4.226 -9.011 -4.483 1.00 97.56 269 TYR A CA 1
ATOM 2175 C C . TYR A 1 269 ? 4.370 -7.717 -5.275 1.00 97.56 269 TYR A C 1
ATOM 2177 O O . TYR A 1 269 ? 3.375 -7.063 -5.583 1.00 97.56 269 TYR A O 1
ATOM 2185 N N . VAL A 1 270 ? 5.603 -7.330 -5.600 1.00 95.31 270 VAL A N 1
ATOM 2186 C CA . VAL A 1 270 ? 5.881 -6.046 -6.249 1.00 95.31 270 VAL A CA 1
ATOM 2187 C C . VAL A 1 270 ? 6.568 -6.252 -7.587 1.00 95.31 270 VAL A C 1
ATOM 2189 O O . VAL A 1 270 ? 7.570 -6.958 -7.684 1.00 95.31 270 VAL A O 1
ATOM 2192 N N . VAL A 1 271 ? 6.055 -5.576 -8.614 1.00 91.94 271 VAL A N 1
ATOM 2193 C CA . VAL A 1 271 ? 6.701 -5.486 -9.925 1.00 91.94 271 VAL A CA 1
ATOM 2194 C C . VAL A 1 271 ? 6.874 -4.018 -10.274 1.00 91.94 271 VAL A C 1
ATOM 2196 O O . VAL A 1 271 ? 5.905 -3.268 -10.357 1.00 91.94 271 VAL A O 1
ATOM 2199 N N . ALA A 1 272 ? 8.114 -3.594 -10.477 1.00 86.31 272 ALA A N 1
ATOM 2200 C CA . ALA A 1 272 ? 8.438 -2.232 -10.862 1.00 86.31 272 ALA A CA 1
ATOM 2201 C C . ALA A 1 272 ? 8.909 -2.168 -12.316 1.00 86.31 272 ALA A C 1
ATOM 2203 O O . ALA A 1 272 ? 9.566 -3.082 -12.802 1.00 86.31 272 ALA A O 1
ATOM 2204 N N . ALA A 1 273 ? 8.626 -1.070 -13.001 1.00 81.81 273 ALA A N 1
ATOM 2205 C CA . ALA A 1 273 ? 9.169 -0.741 -14.303 1.00 81.81 273 ALA A CA 1
ATOM 2206 C C . ALA A 1 273 ? 10.115 0.455 -14.189 1.00 81.81 273 ALA A C 1
ATOM 2208 O O . ALA A 1 273 ? 9.796 1.459 -13.551 1.00 81.81 273 ALA A O 1
ATOM 2209 N N . ALA A 1 274 ? 11.278 0.347 -14.826 1.00 74.94 274 ALA A N 1
ATOM 2210 C CA . ALA A 1 274 ? 12.326 1.354 -14.768 1.00 74.94 274 ALA A CA 1
ATOM 2211 C C . ALA A 1 274 ? 12.951 1.594 -16.145 1.00 74.94 274 ALA A C 1
ATOM 2213 O O . ALA A 1 274 ? 13.144 0.669 -16.942 1.00 74.94 274 ALA A O 1
ATOM 2214 N N . ALA A 1 275 ? 13.312 2.844 -16.430 1.00 75.81 275 ALA A N 1
ATOM 2215 C CA . ALA A 1 275 ? 14.161 3.147 -17.576 1.00 75.81 275 ALA A CA 1
ATOM 2216 C C . ALA A 1 275 ? 15.554 2.507 -17.426 1.00 75.81 275 ALA A C 1
ATOM 2218 O O . ALA A 1 275 ? 16.191 2.667 -16.386 1.00 75.81 275 ALA A O 1
ATOM 2219 N N . SER A 1 276 ? 16.078 1.872 -18.484 1.00 69.06 276 SER A N 1
ATOM 2220 C CA . SER A 1 276 ? 17.417 1.243 -18.468 1.00 69.06 276 SER A CA 1
ATOM 2221 C C . SER A 1 276 ? 18.539 2.203 -18.047 1.00 69.06 276 SER A C 1
ATOM 2223 O O . SER A 1 276 ? 19.506 1.786 -17.416 1.00 69.06 276 SER A O 1
ATOM 2225 N N . ARG A 1 277 ? 18.378 3.509 -18.310 1.00 66.56 277 ARG A N 1
ATOM 2226 C CA . ARG A 1 277 ? 19.320 4.552 -17.875 1.00 66.56 277 ARG A CA 1
ATOM 2227 C C . ARG A 1 277 ? 19.508 4.618 -16.363 1.00 66.56 277 ARG A C 1
ATOM 2229 O O . ARG A 1 277 ? 20.607 4.902 -15.914 1.00 66.56 277 ARG A O 1
ATOM 2236 N N . LEU A 1 278 ? 18.480 4.326 -15.562 1.00 61.84 278 LEU A N 1
ATOM 2237 C CA . LEU A 1 278 ? 18.637 4.276 -14.104 1.00 61.84 278 LEU A CA 1
ATOM 2238 C C . LEU A 1 278 ? 19.681 3.216 -13.708 1.00 61.84 278 LEU A C 1
ATOM 2240 O O . LEU A 1 278 ? 20.515 3.461 -12.838 1.00 61.84 278 LEU A O 1
ATOM 2244 N N . GLN A 1 279 ? 19.675 2.067 -14.384 1.00 58.69 279 GLN A N 1
ATOM 2245 C CA . GLN A 1 279 ? 20.652 1.012 -14.149 1.00 58.69 279 GLN A CA 1
ATOM 2246 C C . GLN A 1 279 ? 22.054 1.442 -14.596 1.00 58.69 279 GLN A C 1
ATOM 2248 O O . GLN A 1 279 ? 22.994 1.376 -13.806 1.00 58.69 279 GLN A O 1
ATOM 2253 N N . SER A 1 280 ? 22.197 1.898 -15.843 1.00 50.72 280 SER A N 1
ATOM 2254 C CA . SER A 1 280 ? 23.507 2.163 -16.453 1.00 50.72 280 SER A CA 1
ATOM 2255 C C . SER A 1 280 ? 24.165 3.463 -15.984 1.00 50.72 280 SER A C 1
ATOM 2257 O O . SER A 1 280 ? 25.381 3.519 -15.854 1.00 50.72 280 SER A O 1
ATOM 2259 N N . GLU A 1 281 ? 23.383 4.511 -15.727 1.00 61.12 281 GLU A N 1
ATOM 2260 C CA . GLU A 1 281 ? 23.895 5.862 -15.450 1.00 61.12 281 GLU A CA 1
ATOM 2261 C C . GLU A 1 281 ? 23.881 6.226 -13.963 1.00 61.12 281 GLU A C 1
ATOM 2263 O O . GLU A 1 281 ? 24.521 7.202 -13.576 1.00 61.12 281 GLU A O 1
ATOM 2268 N N . LEU A 1 282 ? 23.173 5.466 -13.119 1.00 61.88 282 LEU A N 1
ATOM 2269 C CA . LEU A 1 282 ? 23.094 5.754 -11.687 1.00 61.88 282 LEU A CA 1
ATOM 2270 C C . LEU A 1 282 ? 23.544 4.577 -10.824 1.00 61.88 282 LEU A C 1
ATOM 2272 O O . LEU A 1 282 ? 24.445 4.737 -10.004 1.00 61.88 282 LEU A O 1
ATOM 2276 N N . TRP A 1 283 ? 22.947 3.395 -10.990 1.00 59.34 283 TRP A N 1
ATOM 2277 C CA . TRP A 1 283 ? 23.266 2.253 -10.124 1.00 59.34 283 TRP A CA 1
ATOM 2278 C C . TRP A 1 283 ? 24.634 1.644 -10.420 1.00 59.34 283 TRP A C 1
ATOM 2280 O O . TRP A 1 283 ? 25.362 1.333 -9.483 1.00 59.34 283 TRP A O 1
ATOM 2290 N N . TYR A 1 284 ? 25.005 1.529 -11.695 1.00 54.22 284 TYR A N 1
ATOM 2291 C CA . TYR A 1 284 ? 26.258 0.907 -12.138 1.00 54.22 284 TYR A CA 1
ATOM 2292 C C . TYR A 1 284 ? 27.133 1.844 -12.978 1.00 54.22 284 TYR A C 1
ATOM 2294 O O . TYR A 1 284 ? 27.924 1.380 -13.795 1.00 54.22 284 TYR A O 1
ATOM 2302 N N . ALA A 1 285 ? 27.006 3.159 -12.784 1.00 53.69 285 ALA A N 1
ATOM 2303 C CA . ALA A 1 285 ? 27.855 4.125 -13.473 1.00 53.69 285 ALA A CA 1
ATOM 2304 C C . ALA A 1 285 ? 29.355 3.850 -13.233 1.00 53.69 285 ALA A C 1
ATOM 2306 O O . ALA A 1 285 ? 29.778 3.462 -12.142 1.00 53.69 285 ALA A O 1
ATOM 2307 N N . GLU A 1 286 ? 30.195 4.119 -14.230 1.00 46.62 286 GLU A N 1
ATOM 2308 C CA . GLU A 1 286 ? 31.647 3.914 -14.104 1.00 46.62 286 GLU A CA 1
ATOM 2309 C C . GLU A 1 286 ? 32.292 4.817 -13.038 1.00 46.62 286 GLU A C 1
ATOM 2311 O O . GLU A 1 286 ? 33.350 4.502 -12.497 1.00 46.62 286 GLU A O 1
ATOM 2316 N N . ARG A 1 287 ? 31.664 5.959 -12.726 1.00 48.62 287 ARG A N 1
ATOM 2317 C CA . ARG A 1 287 ? 32.111 6.907 -11.699 1.00 48.62 287 ARG A CA 1
ATOM 2318 C C . ARG A 1 287 ? 30.921 7.417 -10.903 1.00 48.62 287 ARG A C 1
ATOM 2320 O O . ARG A 1 287 ? 29.876 7.711 -11.472 1.00 48.62 287 ARG A O 1
ATOM 2327 N N . ASN A 1 288 ? 31.112 7.597 -9.597 1.00 56.00 288 ASN A N 1
ATOM 2328 C CA . ASN A 1 288 ? 30.091 8.101 -8.678 1.00 56.00 288 ASN A CA 1
ATOM 2329 C C . ASN A 1 288 ? 28.765 7.307 -8.688 1.00 56.00 288 ASN A C 1
ATOM 2331 O O . ASN A 1 288 ? 27.702 7.896 -8.475 1.00 56.00 288 ASN A O 1
ATOM 2335 N N . ASN A 1 289 ? 28.813 5.989 -8.898 1.00 55.00 289 ASN A N 1
ATOM 2336 C CA . ASN A 1 289 ? 27.609 5.163 -8.872 1.00 55.00 289 ASN A CA 1
ATOM 2337 C C . ASN A 1 289 ? 27.009 5.036 -7.468 1.00 55.00 289 ASN A C 1
ATOM 2339 O O . ASN A 1 289 ? 27.686 5.161 -6.445 1.00 55.00 289 ASN A O 1
ATOM 2343 N N . ASP A 1 290 ? 25.707 4.791 -7.427 1.00 60.41 290 ASP A N 1
ATOM 2344 C CA . ASP A 1 290 ? 24.980 4.620 -6.177 1.00 60.41 290 ASP A CA 1
ATOM 2345 C C . ASP A 1 290 ? 25.318 3.284 -5.490 1.00 60.41 290 ASP A C 1
ATOM 2347 O O . ASP A 1 290 ? 25.214 3.212 -4.266 1.00 60.41 290 ASP A O 1
ATOM 2351 N N . ARG A 1 291 ? 25.761 2.255 -6.234 1.00 53.66 291 ARG A N 1
ATOM 2352 C CA . ARG A 1 291 ? 26.169 0.956 -5.671 1.00 53.66 291 ARG A CA 1
ATOM 2353 C C . ARG A 1 291 ? 27.313 1.102 -4.663 1.00 53.66 291 ARG A C 1
ATOM 2355 O O . ARG A 1 291 ? 27.304 0.439 -3.634 1.00 53.66 291 ARG A O 1
ATOM 2362 N N . ASP A 1 292 ? 28.277 1.962 -4.940 1.00 47.59 292 ASP A N 1
ATOM 2363 C CA . ASP A 1 292 ? 29.467 2.113 -4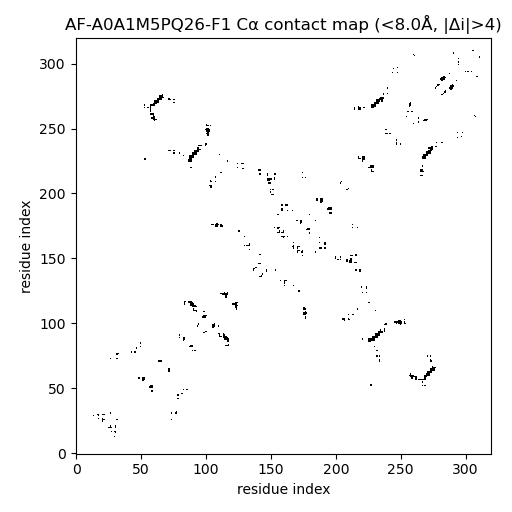.110 1.00 47.59 292 ASP A CA 1
ATOM 2364 C C . ASP A 1 292 ? 29.280 3.255 -3.096 1.00 47.59 292 ASP A C 1
ATOM 2366 O O . ASP A 1 292 ? 29.655 3.129 -1.932 1.00 47.59 292 ASP A O 1
ATOM 2370 N N . ASN A 1 293 ? 28.597 4.337 -3.492 1.00 49.66 293 ASN A N 1
ATOM 2371 C CA . ASN A 1 293 ? 28.481 5.551 -2.675 1.00 49.66 293 ASN A CA 1
ATOM 2372 C C . ASN A 1 293 ? 27.368 5.527 -1.620 1.00 49.66 293 ASN A C 1
ATOM 2374 O O . ASN A 1 293 ? 27.479 6.172 -0.577 1.00 49.66 293 ASN A O 1
ATOM 2378 N N . ILE A 1 294 ? 26.237 4.869 -1.883 1.00 54.25 294 ILE A N 1
ATOM 2379 C CA . ILE A 1 294 ? 25.116 4.863 -0.929 1.00 54.25 294 ILE A CA 1
ATOM 2380 C C . ILE A 1 294 ? 25.402 4.016 0.318 1.00 54.25 294 ILE A C 1
ATOM 2382 O O . ILE A 1 294 ? 25.041 4.463 1.412 1.00 54.25 294 ILE A O 1
ATOM 2386 N N . PRO A 1 295 ? 26.074 2.855 0.216 1.00 41.59 295 PRO A N 1
ATOM 2387 C CA . PRO A 1 295 ? 26.518 2.108 1.392 1.00 41.59 295 PRO A CA 1
ATOM 2388 C C . PRO A 1 295 ? 27.487 2.902 2.272 1.00 41.59 295 PRO A C 1
ATOM 2390 O O . PRO A 1 295 ? 27.381 2.844 3.495 1.00 41.59 295 PRO A O 1
ATOM 2393 N N . GLU A 1 296 ? 28.376 3.697 1.667 1.00 43.72 296 GLU A N 1
ATOM 2394 C CA . GLU A 1 296 ? 29.307 4.580 2.383 1.00 43.72 296 GLU A CA 1
ATOM 2395 C C . GLU A 1 296 ? 28.559 5.642 3.216 1.00 43.72 296 GLU A C 1
ATOM 2397 O O . GLU A 1 296 ? 28.885 5.883 4.377 1.00 43.72 296 GLU A O 1
ATOM 2402 N N . ILE A 1 297 ? 27.475 6.207 2.669 1.00 39.88 297 ILE A N 1
ATOM 2403 C CA . ILE A 1 297 ? 26.606 7.190 3.346 1.00 39.88 297 ILE A CA 1
ATOM 2404 C C . ILE A 1 297 ? 25.768 6.557 4.471 1.00 39.88 297 ILE A C 1
ATOM 2406 O O . ILE A 1 297 ? 25.397 7.242 5.425 1.00 39.88 297 ILE A O 1
ATOM 2410 N N . ALA A 1 298 ? 25.447 5.264 4.380 1.00 32.88 298 ALA A N 1
ATOM 2411 C CA . ALA A 1 298 ? 24.600 4.575 5.353 1.00 32.88 298 ALA A CA 1
ATOM 2412 C C . ALA A 1 298 ? 25.304 4.271 6.691 1.00 32.88 298 ALA A C 1
ATOM 2414 O O . ALA A 1 298 ? 24.621 3.921 7.654 1.00 32.88 298 ALA A O 1
ATOM 2415 N N . GLY A 1 299 ? 26.636 4.408 6.778 1.00 37.12 299 GLY A N 1
ATOM 2416 C CA . GLY A 1 299 ? 27.401 4.323 8.031 1.00 37.12 299 GLY A CA 1
ATOM 2417 C C . GLY A 1 299 ? 27.300 2.996 8.804 1.00 37.12 299 GLY A C 1
ATOM 2418 O O . GLY A 1 299 ? 27.752 2.932 9.945 1.00 37.12 299 GLY A O 1
ATOM 2419 N N . ALA A 1 300 ? 26.714 1.935 8.232 1.00 31.11 300 ALA A N 1
ATOM 2420 C CA . ALA A 1 300 ? 26.464 0.674 8.929 1.00 31.11 300 ALA A CA 1
ATOM 2421 C C . ALA A 1 300 ? 26.491 -0.545 7.982 1.00 31.11 300 ALA A C 1
ATOM 2423 O O . ALA A 1 300 ? 25.641 -0.691 7.111 1.00 31.11 300 ALA A O 1
ATOM 2424 N N . ARG A 1 301 ? 27.485 -1.412 8.241 1.00 34.19 301 ARG A N 1
ATOM 2425 C CA . ARG A 1 301 ? 27.682 -2.829 7.860 1.00 34.19 301 ARG A CA 1
ATOM 2426 C C . ARG A 1 301 ? 27.606 -3.205 6.370 1.00 34.19 301 ARG A C 1
ATOM 2428 O O . ARG A 1 301 ? 26.561 -3.560 5.840 1.00 34.19 301 ARG A O 1
ATOM 2435 N N . LEU A 1 302 ? 28.797 -3.368 5.778 1.00 35.03 302 LEU A N 1
ATOM 2436 C CA . LEU A 1 302 ? 29.057 -4.119 4.536 1.00 35.03 302 LEU A CA 1
ATOM 2437 C C . LEU A 1 302 ? 28.319 -5.475 4.435 1.00 35.03 302 LEU A C 1
ATOM 2439 O O . LEU A 1 302 ? 28.062 -5.932 3.329 1.00 35.03 302 LEU A O 1
ATOM 2443 N N . GLN A 1 303 ? 27.959 -6.112 5.553 1.00 33.50 303 GLN A N 1
ATOM 2444 C CA . GLN A 1 303 ? 27.269 -7.409 5.575 1.00 33.50 303 GLN A CA 1
ATOM 2445 C C . GLN A 1 303 ? 25.819 -7.347 5.053 1.00 33.50 303 GLN A C 1
ATOM 2447 O O . GLN A 1 303 ? 25.372 -8.301 4.418 1.00 33.50 303 GLN A O 1
ATOM 2452 N N . ASP A 1 304 ? 25.112 -6.226 5.240 1.00 36.91 304 ASP A N 1
ATOM 2453 C CA . ASP A 1 304 ? 23.761 -6.028 4.685 1.00 36.91 304 ASP A CA 1
ATOM 2454 C C . ASP A 1 304 ? 23.827 -5.673 3.187 1.00 36.91 304 ASP A C 1
ATOM 2456 O O . ASP A 1 304 ? 22.948 -6.023 2.399 1.00 36.91 304 ASP A O 1
ATOM 2460 N N . TRP A 1 305 ? 24.925 -5.036 2.767 1.00 35.34 305 TRP A N 1
ATOM 2461 C CA . TRP A 1 305 ? 25.180 -4.669 1.375 1.00 35.34 305 TRP A CA 1
ATOM 2462 C C . TRP A 1 305 ? 25.697 -5.828 0.517 1.00 35.34 305 TRP A C 1
ATOM 2464 O O . TRP A 1 305 ? 25.363 -5.905 -0.660 1.00 35.34 305 TRP A O 1
ATOM 2474 N N . GLU A 1 306 ? 26.461 -6.775 1.068 1.00 35.28 306 GLU A N 1
ATOM 2475 C CA . GLU A 1 306 ? 26.889 -7.961 0.314 1.00 35.28 306 GLU A CA 1
ATOM 2476 C C . GLU A 1 306 ? 25.708 -8.856 -0.099 1.00 35.28 306 GLU A C 1
ATOM 2478 O O . GLU A 1 306 ? 25.764 -9.460 -1.173 1.00 35.28 306 GLU A O 1
ATOM 2483 N N . LYS A 1 307 ? 24.605 -8.863 0.668 1.00 38.91 307 LYS A N 1
ATOM 2484 C CA . LYS A 1 307 ? 23.331 -9.486 0.259 1.00 38.91 307 LYS A CA 1
ATOM 2485 C C . LYS A 1 307 ? 22.683 -8.756 -0.934 1.00 38.91 307 LYS A C 1
ATOM 2487 O O . LYS A 1 307 ? 22.231 -9.414 -1.865 1.00 38.91 307 LYS A O 1
ATOM 2492 N N . ILE A 1 308 ? 22.716 -7.419 -0.955 1.00 39.69 308 ILE A N 1
ATOM 2493 C CA . ILE A 1 308 ? 22.183 -6.565 -2.044 1.00 39.69 308 ILE A CA 1
ATOM 2494 C C . ILE A 1 308 ? 23.074 -6.596 -3.303 1.00 39.69 308 ILE A C 1
ATOM 2496 O O . ILE A 1 308 ? 22.596 -6.538 -4.437 1.00 39.69 308 ILE A O 1
ATOM 2500 N N . GLY A 1 309 ? 24.390 -6.686 -3.116 1.00 37.66 309 GLY A N 1
ATOM 2501 C CA . GLY A 1 309 ? 25.391 -6.561 -4.171 1.00 37.66 309 GLY A CA 1
ATOM 2502 C C . GLY A 1 309 ? 25.812 -7.876 -4.834 1.00 37.66 309 GLY A C 1
ATOM 2503 O O . GLY A 1 309 ? 26.391 -7.820 -5.921 1.00 37.66 309 GLY A O 1
ATOM 2504 N N . ARG A 1 310 ? 25.550 -9.043 -4.217 1.00 36.56 310 ARG A N 1
ATOM 2505 C CA . ARG A 1 310 ? 25.889 -10.372 -4.778 1.00 36.56 310 ARG A CA 1
ATOM 2506 C C . ARG A 1 310 ? 24.693 -11.310 -5.007 1.00 36.56 310 ARG A C 1
ATOM 2508 O O . ARG A 1 310 ? 24.884 -12.400 -5.542 1.00 36.56 310 ARG A O 1
ATOM 2515 N N . GLY A 1 311 ? 23.469 -10.921 -4.656 1.00 34.53 311 GLY A N 1
ATOM 2516 C CA . GLY A 1 311 ? 22.271 -11.723 -4.914 1.00 34.53 311 GLY A CA 1
ATOM 2517 C C . GLY A 1 311 ? 21.691 -11.440 -6.296 1.00 34.53 311 GLY A C 1
ATOM 2518 O O . GLY A 1 311 ? 21.036 -10.425 -6.468 1.00 34.53 311 GLY A O 1
ATOM 2519 N N . ARG A 1 312 ? 21.977 -12.314 -7.274 1.00 38.56 312 ARG A N 1
ATOM 2520 C CA . ARG A 1 312 ? 21.301 -12.473 -8.582 1.00 38.56 312 ARG A CA 1
ATOM 2521 C C . ARG A 1 312 ? 20.233 -11.415 -8.902 1.00 38.56 312 ARG A C 1
ATOM 2523 O O . ARG A 1 312 ? 19.035 -11.679 -8.840 1.00 38.56 312 ARG A O 1
ATOM 2530 N N . TRP A 1 313 ? 20.660 -10.255 -9.387 1.00 40.53 313 TRP A N 1
ATOM 2531 C CA . TRP A 1 313 ? 19.816 -9.527 -10.322 1.00 40.53 313 TRP A CA 1
ATOM 2532 C C . TRP A 1 313 ? 19.717 -10.455 -11.532 1.00 40.53 313 TRP A C 1
ATOM 2534 O O . TRP A 1 313 ? 20.707 -10.625 -12.239 1.00 40.53 313 TRP A O 1
ATOM 2544 N N . ASN A 1 314 ? 18.593 -11.152 -11.723 1.00 33.91 314 ASN A N 1
ATOM 2545 C CA . ASN A 1 314 ? 18.341 -11.892 -12.960 1.00 33.91 314 ASN A CA 1
ATOM 2546 C C . ASN A 1 314 ? 18.201 -10.860 -14.087 1.00 33.91 314 ASN A C 1
ATOM 2548 O O . ASN A 1 314 ? 17.107 -10.461 -14.477 1.00 33.91 314 ASN A O 1
ATOM 2552 N N . THR A 1 315 ? 19.341 -10.357 -14.547 1.00 35.47 315 THR A N 1
ATOM 2553 C CA . THR A 1 315 ? 19.478 -9.456 -15.674 1.00 35.47 315 THR A CA 1
ATOM 2554 C C . THR A 1 315 ? 19.417 -10.305 -16.929 1.00 35.47 315 THR A C 1
ATOM 2556 O O . THR A 1 315 ? 20.389 -10.968 -17.280 1.00 35.47 315 THR A O 1
ATOM 2559 N N . PHE A 1 316 ? 18.283 -10.280 -17.619 1.00 31.52 316 PHE A N 1
ATOM 2560 C CA . PHE A 1 316 ? 18.246 -10.688 -19.016 1.00 31.52 316 PHE A CA 1
ATOM 2561 C C . PHE A 1 316 ? 18.737 -9.515 -19.865 1.00 31.52 316 PHE A C 1
ATOM 2563 O O . PHE A 1 316 ? 17.977 -8.609 -20.216 1.00 31.52 316 PHE A O 1
ATOM 2570 N N . SER A 1 317 ? 20.033 -9.521 -20.168 1.00 31.83 317 SER A N 1
ATOM 2571 C CA . SER A 1 317 ? 20.568 -8.838 -21.341 1.00 31.83 317 SER A CA 1
ATOM 2572 C C . SER A 1 317 ? 20.216 -9.695 -22.554 1.00 31.83 317 SER A C 1
ATOM 2574 O O . SER A 1 317 ? 20.875 -10.697 -22.820 1.00 31.83 317 SER A O 1
ATOM 2576 N N . GLY A 1 318 ? 19.140 -9.336 -23.252 1.00 29.88 318 GLY A N 1
ATOM 2577 C CA . GLY A 1 318 ? 18.853 -9.893 -24.569 1.00 29.88 318 GLY A CA 1
ATOM 2578 C C . GLY A 1 318 ? 19.953 -9.456 -25.528 1.00 29.88 318 GLY A C 1
ATOM 2579 O O . GLY A 1 318 ? 20.005 -8.291 -25.912 1.00 29.88 318 GLY A O 1
ATOM 2580 N N . GLY A 1 319 ? 20.855 -10.376 -25.843 1.00 29.97 319 GLY A N 1
ATOM 2581 C CA . GLY A 1 319 ? 21.857 -10.220 -26.880 1.00 29.97 319 GLY A CA 1
ATOM 2582 C C . GLY A 1 319 ? 21.965 -11.524 -27.649 1.00 29.97 319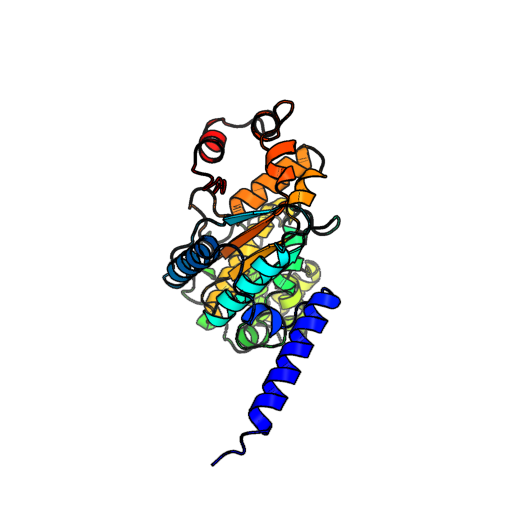 GLY A C 1
ATOM 2583 O O . GLY A 1 319 ? 22.646 -12.437 -27.192 1.00 29.97 319 GLY A O 1
ATOM 2584 N N . GLN A 1 320 ? 21.260 -11.607 -28.774 1.00 31.73 320 GLN A N 1
ATOM 2585 C CA . GLN A 1 320 ? 21.863 -11.547 -30.106 1.00 31.73 320 GLN A CA 1
ATOM 2586 C C . GLN A 1 320 ? 20.885 -10.883 -31.071 1.00 31.73 320 GLN A C 1
ATOM 2588 O O . GLN A 1 320 ? 19.668 -11.130 -30.920 1.00 31.73 320 GLN A O 1
#

Organism: NCBI:txid1123382

Radius of gyration: 21.95 Å; Cα contacts (8 Å, |Δi|>4): 427; chains: 1; bounding box: 59×36×70 Å

Mean predicted aligned error: 11.13 Å

pLDDT: mean 77.84, std 22.42, range [28.94, 98.69]

Foldseek 3Di:
DPDPPPVVVVVVVLVVVLVVCVVVVPDDPSNLVPDPDDCPPVVVVLVVQLVCLLVPAHDFAAEAEDAPPPCLVSVLVNSCVVQQVSQAWEFEDEDDPQRALLQLLSVQLRRQCRTDHNPDPHGHCLVLLQVDAPVLCPPACLPPPPSFPWCVLVLLSSLLRQDDPVVVVVSVSCLSSNNDDPVVSQVSVCVRPVDGDDDTPDDDDSSPGSVRSVQVRQSVSVVSVGSTYEYEYEANLVLVVDDLVSNLSSVVSVCQQSCQVSPHPGSYYYYYYYYCCCVDVEQPDPPPHCLVVNVVVVPDDPPVSCSVPVPDPVDPPDDD

Secondary structure (DSSP, 8-state):
---HHHHHHHHHHHHHHHHHHHHHT---TTGGGS---S-HHHHHHHHHHHHHHHTT--PPPEEEEE-TTSSHHHHHHHHHHHHHHTT-EEEEEE--SSS-TT-HHHHHHHHHHTEE-TT-SSSSSHHHHHTS-GGGGTTSGGGSTTSSS-SHHHHHHHHHHHS-HHHHHHHHHHHTT-PPPHHHHHHHHHHHHSSPPPPPSS---HHHHHHHHHHHHHHHHHHTT-S-EEEEEE-GGGGGGS-HHHHHHHHHHHHHHTTTTS---SSEEEEEEEEHHIIIIIIS-SSS-HHHHHHHHT-S-HHHHHHHHHS---------

InterPro domains:
  IPR021228 BREX system ATP-binding protein BrxD [PF10923] (15-120)
  IPR021228 BREX system ATP-binding protein BrxD [PF10923] (209-260)
  IPR027417 P-loop containing nucleoside triphosphate hydrolase [G3DSA:3.40.50.300] (17-205)
  IPR027417 P-loop containing nucleoside triphosphate hydrolase [SSF52540] (39-178)

Sequence (320 aa):
MPKLGETDRRERFKAMQVVEALRSGVPSRYSTRLLPDLREELTDKIKEDLEVFAAGRIPEGRIIWGEYGQGKTHVLTAIEHTALDMGFAVSMISLSREVSGQRLDTFYARAAQRIRTPDSSVYGIYNRLASTRLSSLAGTPMYEKKRYVHELPVIVLEEFMASDPEEQELLYSDLMGVRIAMPELKNIYRRNHGQPFPRLEQNFKPRDHMTAYLGLMADLIKFCGYKGWVILIDELELMGRLGRQSRLAAYRNLYWLLNIGGEHEYPIYVVAAAASRLQSELWYAERNNDRDNIPEIAGARLQDWEKIGRGRWNTFSGGQ